Protein AF-A0A969YNX2-F1 (afdb_monomer_lite)

Radius of gyration: 19.62 Å; chains: 1; bounding box: 57×29×58 Å

Secondary structure (DSSP, 8-state):
---SSHHHHHHHHHHHHHHTT-----PPPEEE--S--TT---EEETTTTEEE-S--GGGHHHIIIIIIIS----TTTB---SS----TTEEE-TTT--EEES-TTS-HHHHHHHHHHHHTTT----SHHHHHHHHHHHHHHHHHHTT---HHHHHHHHHHHHHHHHS-SSHHHHHHHHHHHHHHHH-HHHHHIIIII---TTS--HHHHHHHHHHHHHHHT-

Sequence (222 aa):
GCSCGCEEIRGALREEIAEAGLDIKLGGAKVGCGGFCDAGPFIGFPQKGFFYLRARPEHVHDIVHETLIKGRILFELLSVDSERTYRSDVYYDKHSGLIATIHDQICMVEVAKYFLDFEENVSCGKCVPCRLGMKRMHESMQRIVTGKGTEGDLIQIRELCNAMIAIPHCEFAMTSSKPVLSAVTHFEDEFRAHIDQKICPAGVCKDLLEYQKKQATRRKKK

Foldseek 3Di:
DAPQCPVVLVVLLVVVCVVVVHPDDDADKDKLAPRDDPWDDKAADVVVLWMFTPDDSVCSVCCCVVCVPVVHDPPVRTDDPLDDDPRSQWDAHLPRLMIMGNHPLDFLLVVLLVLLVVLQVVDPCPDPLQPVLSVLLNVQSVCLLLLNHAVVSLVSLLVSLCVQCPDPPDCSSVSSSSNNNSSCPRVVVQSCCSHPVLDRPSPPSPNSVVVVVVVVVVVVVD

pLDDT: mean 85.95, std 9.49, range [47.22, 96.94]

Structure (mmCIF, N/CA/C/O backbone):
data_AF-A0A969YNX2-F1
#
_entry.id   AF-A0A969YNX2-F1
#
loop_
_atom_site.group_PDB
_atom_site.id
_atom_site.type_symbol
_atom_site.label_atom_id
_atom_site.label_alt_id
_atom_site.label_comp_id
_atom_site.label_asym_id
_atom_site.label_entity_id
_atom_site.label_seq_id
_atom_site.pdbx_PDB_ins_code
_atom_site.Cartn_x
_atom_site.Cartn_y
_atom_site.Cartn_z
_atom_site.occupancy
_atom_site.B_iso_or_equiv
_atom_site.auth_seq_id
_atom_site.auth_comp_id
_atom_site.auth_asym_id
_atom_site.auth_atom_id
_atom_site.pdbx_PDB_model_num
ATOM 1 N N . GLY A 1 1 ? 1.734 16.480 -9.894 1.00 47.22 1 GLY A N 1
ATOM 2 C CA . GLY A 1 1 ? 2.201 15.664 -11.032 1.00 47.22 1 GLY A CA 1
ATOM 3 C C . GLY A 1 1 ? 3.575 15.121 -10.706 1.00 47.22 1 GLY A C 1
ATOM 4 O O . GLY A 1 1 ? 4.312 15.820 -10.023 1.00 47.22 1 GLY A O 1
ATOM 5 N N . CYS A 1 2 ? 3.894 13.889 -11.116 1.00 61.03 2 CYS A N 1
ATOM 6 C CA . CYS A 1 2 ? 5.236 13.322 -10.932 1.00 61.03 2 CYS A CA 1
ATOM 7 C C . CYS A 1 2 ? 6.189 13.932 -11.959 1.00 61.03 2 CYS A C 1
ATOM 9 O O . CYS A 1 2 ? 5.873 13.930 -13.143 1.00 61.03 2 CYS A O 1
ATOM 11 N N . SER A 1 3 ? 7.353 14.408 -11.528 1.00 64.50 3 SER A N 1
ATOM 12 C CA . SER A 1 3 ? 8.436 14.886 -12.403 1.00 64.50 3 SER A CA 1
ATOM 13 C C . SER A 1 3 ? 9.367 13.762 -12.877 1.00 64.50 3 SER A C 1
ATOM 15 O O . SER A 1 3 ? 10.430 14.022 -13.424 1.00 64.50 3 SER A O 1
ATOM 17 N N . CYS A 1 4 ? 8.994 12.507 -12.631 1.00 70.69 4 CYS A N 1
ATOM 18 C CA . CYS A 1 4 ? 9.874 11.353 -12.751 1.00 70.69 4 CYS A CA 1
ATOM 19 C C . CYS A 1 4 ? 9.951 10.728 -14.158 1.00 70.69 4 CYS A C 1
ATOM 21 O O . CYS A 1 4 ? 10.685 9.765 -14.324 1.00 70.69 4 CYS A O 1
ATOM 23 N N . GLY A 1 5 ? 9.218 11.231 -15.158 1.00 77.69 5 GLY A N 1
ATOM 24 C CA . GLY A 1 5 ? 9.244 10.677 -16.523 1.00 77.69 5 GLY A CA 1
ATOM 25 C C . GLY A 1 5 ? 8.188 9.594 -16.821 1.00 77.69 5 GLY A C 1
ATOM 26 O O . G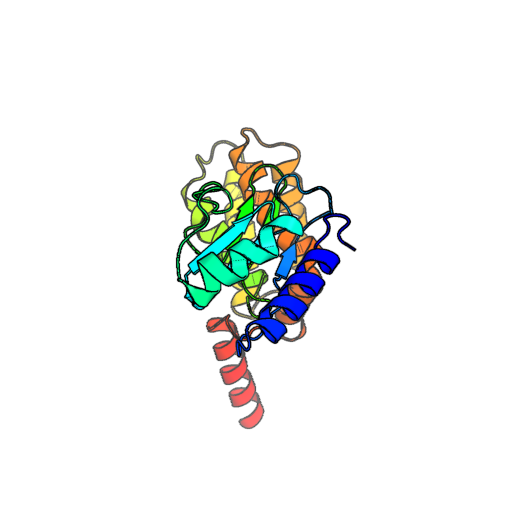LY A 1 5 ? 8.305 8.837 -17.785 1.00 77.69 5 GLY A O 1
ATOM 27 N N . CYS A 1 6 ? 7.176 9.440 -15.955 1.00 81.44 6 CYS A N 1
ATOM 28 C CA . CYS A 1 6 ? 6.164 8.382 -16.094 1.00 81.44 6 CYS A CA 1
ATOM 29 C C . CYS A 1 6 ? 5.291 8.522 -17.349 1.00 81.44 6 CYS A C 1
ATOM 31 O O . CYS A 1 6 ? 4.857 7.507 -17.893 1.00 81.44 6 CYS A O 1
ATOM 33 N N . GLU A 1 7 ? 4.993 9.750 -17.781 1.00 83.62 7 GLU A N 1
ATOM 34 C CA . GLU A 1 7 ? 4.137 9.980 -18.950 1.00 83.62 7 GLU A CA 1
ATOM 35 C C . GLU A 1 7 ? 4.871 9.623 -20.243 1.00 83.62 7 GLU A C 1
ATOM 37 O O . GLU A 1 7 ? 4.293 8.965 -21.108 1.00 83.62 7 GLU A O 1
ATOM 42 N N . GLU A 1 8 ? 6.160 9.956 -20.339 1.00 87.88 8 GLU A N 1
ATOM 43 C CA . GLU A 1 8 ? 7.014 9.585 -21.465 1.00 87.88 8 GLU A CA 1
ATOM 44 C C . GLU A 1 8 ? 7.124 8.061 -21.596 1.00 87.88 8 GLU A C 1
ATOM 46 O O . GLU A 1 8 ? 6.880 7.512 -22.670 1.00 87.88 8 GLU A O 1
ATOM 51 N N . ILE A 1 9 ? 7.395 7.355 -20.491 1.00 89.69 9 ILE A N 1
ATOM 52 C CA . ILE A 1 9 ? 7.468 5.883 -20.479 1.00 89.69 9 ILE A CA 1
ATOM 53 C C . ILE A 1 9 ? 6.131 5.257 -20.869 1.00 89.69 9 ILE A C 1
ATOM 55 O O . ILE A 1 9 ? 6.090 4.286 -21.624 1.00 89.69 9 ILE A O 1
ATOM 59 N N . ARG A 1 10 ? 5.016 5.798 -20.366 1.00 88.81 10 ARG A N 1
ATOM 60 C CA . ARG A 1 10 ? 3.682 5.294 -20.701 1.00 88.81 10 ARG A CA 1
ATOM 61 C C . ARG A 1 10 ? 3.336 5.523 -22.173 1.00 88.81 10 ARG A C 1
ATOM 63 O O . ARG A 1 10 ? 2.658 4.681 -22.762 1.00 88.81 10 ARG A O 1
ATOM 70 N N . GLY A 1 11 ? 3.760 6.652 -22.742 1.00 89.50 11 GLY A N 1
ATOM 71 C CA . GLY A 1 11 ? 3.651 6.952 -24.169 1.00 89.50 11 GLY A CA 1
ATOM 72 C C . GLY A 1 11 ? 4.400 5.921 -25.007 1.00 89.50 11 GLY A C 1
ATOM 73 O O . GLY A 1 11 ? 3.772 5.221 -25.797 1.00 89.50 11 GLY A O 1
ATOM 74 N N . ALA A 1 12 ? 5.692 5.748 -24.725 1.00 91.81 12 ALA A N 1
ATOM 75 C CA . ALA A 1 12 ? 6.553 4.798 -25.423 1.00 91.81 12 ALA A CA 1
ATOM 76 C C . ALA A 1 12 ? 6.039 3.350 -25.319 1.00 91.81 12 ALA A C 1
ATOM 78 O O . ALA A 1 12 ? 5.923 2.663 -26.329 1.00 91.81 12 ALA A O 1
ATOM 79 N N . LEU A 1 13 ? 5.624 2.898 -24.124 1.00 92.31 13 LEU A N 1
ATOM 80 C CA . LEU A 1 13 ? 5.037 1.561 -23.947 1.00 92.31 13 LEU A CA 1
ATOM 81 C C . LEU A 1 13 ? 3.799 1.357 -24.823 1.00 92.31 13 LEU A C 1
ATOM 83 O O . LEU A 1 13 ? 3.582 0.263 -25.332 1.00 92.31 13 LEU A O 1
ATOM 87 N N . ARG A 1 14 ? 2.955 2.384 -24.976 1.00 92.50 14 ARG A N 1
ATOM 88 C CA . ARG A 1 14 ? 1.736 2.283 -25.785 1.00 92.50 14 ARG A CA 1
ATOM 89 C C . ARG A 1 14 ? 2.063 2.146 -27.269 1.00 92.50 14 ARG A C 1
ATOM 91 O O . ARG A 1 14 ? 1.435 1.328 -27.934 1.00 92.50 14 ARG A O 1
ATOM 98 N N . GLU A 1 15 ? 2.988 2.961 -27.763 1.00 92.44 15 GLU A N 1
ATOM 99 C CA . GLU A 1 15 ? 3.417 2.943 -29.164 1.00 92.44 15 GLU A CA 1
ATOM 100 C C . GLU A 1 15 ? 4.034 1.589 -29.513 1.00 92.44 15 GLU A C 1
ATOM 102 O O . GLU A 1 15 ? 3.581 0.917 -30.435 1.00 92.44 15 GLU A O 1
ATOM 107 N N . GLU A 1 16 ? 4.967 1.116 -28.693 1.00 93.12 16 GLU A N 1
ATOM 108 C CA . GLU A 1 16 ? 5.718 -0.097 -28.992 1.00 93.12 16 GLU A CA 1
ATOM 109 C C . GLU A 1 16 ? 4.893 -1.386 -28.844 1.00 93.12 16 GLU A C 1
ATOM 111 O O . GLU A 1 16 ? 5.019 -2.314 -29.642 1.00 93.12 16 GLU A O 1
ATOM 116 N N . ILE A 1 17 ? 3.966 -1.441 -27.879 1.00 92.81 17 ILE A N 1
ATOM 117 C CA . ILE A 1 17 ? 2.991 -2.543 -27.773 1.00 92.81 17 ILE A CA 1
ATOM 118 C C . ILE A 1 17 ? 2.089 -2.596 -29.014 1.00 92.81 17 ILE A C 1
ATOM 120 O O . ILE A 1 17 ? 1.771 -3.691 -29.489 1.00 92.81 17 ILE A O 1
ATOM 124 N N . ALA A 1 18 ? 1.684 -1.435 -29.542 1.00 91.94 18 ALA A N 1
ATOM 125 C CA . ALA A 1 18 ? 0.855 -1.355 -30.741 1.00 91.94 18 ALA A CA 1
ATOM 126 C C . ALA A 1 18 ? 1.627 -1.795 -31.995 1.00 91.94 18 ALA A C 1
ATOM 128 O O . ALA A 1 18 ? 1.090 -2.562 -32.793 1.00 91.94 18 ALA A O 1
ATOM 129 N N . GLU A 1 19 ? 2.887 -1.376 -32.142 1.00 92.31 19 GLU A N 1
ATOM 130 C CA . GLU A 1 19 ? 3.771 -1.813 -33.232 1.00 92.31 19 GLU A CA 1
ATOM 131 C C . GLU A 1 19 ? 4.053 -3.320 -33.188 1.00 92.31 19 GLU A C 1
ATOM 133 O O . GLU A 1 19 ? 4.030 -3.990 -34.222 1.00 92.31 19 GLU A O 1
ATOM 138 N N . ALA A 1 20 ? 4.243 -3.879 -31.991 1.00 90.69 20 ALA A N 1
ATOM 139 C CA . ALA A 1 20 ? 4.425 -5.313 -31.786 1.00 90.69 20 ALA A CA 1
ATOM 140 C C . ALA A 1 20 ? 3.132 -6.138 -31.968 1.00 90.69 20 ALA A C 1
ATOM 142 O O . ALA A 1 20 ? 3.183 -7.370 -31.926 1.00 90.69 20 ALA A O 1
ATOM 143 N N . GLY A 1 21 ? 1.973 -5.492 -32.156 1.00 91.12 21 GLY A N 1
ATOM 144 C CA . GLY A 1 21 ? 0.681 -6.160 -32.343 1.00 91.12 21 GLY A CA 1
ATOM 145 C C . GLY A 1 21 ? 0.186 -6.918 -31.105 1.00 91.12 21 GLY A C 1
ATOM 146 O O . GLY A 1 21 ? -0.523 -7.917 -31.238 1.00 91.12 21 GLY A O 1
ATOM 147 N N . LEU A 1 22 ? 0.578 -6.485 -29.904 1.00 89.88 22 LEU A N 1
ATOM 148 C CA . LEU A 1 22 ? 0.232 -7.146 -28.646 1.00 89.88 22 LEU A CA 1
ATOM 149 C C . LEU A 1 22 ? -1.097 -6.612 -28.086 1.00 89.88 22 LEU A C 1
ATOM 151 O O . LEU A 1 22 ? -1.251 -5.413 -27.861 1.00 89.88 22 LEU A O 1
ATOM 155 N N . ASP A 1 23 ? -2.039 -7.505 -27.768 1.00 88.25 23 ASP A N 1
ATOM 156 C CA . ASP A 1 23 ? -3.291 -7.150 -27.078 1.00 88.25 23 ASP A CA 1
ATOM 157 C C . ASP A 1 23 ? -3.077 -7.083 -25.555 1.00 88.25 23 ASP A C 1
ATOM 159 O O . ASP A 1 23 ? -3.473 -7.966 -24.791 1.00 88.25 23 ASP A O 1
ATOM 163 N N . ILE A 1 24 ? -2.349 -6.055 -25.106 1.00 85.50 24 ILE A N 1
ATOM 164 C CA . ILE A 1 24 ? -2.035 -5.830 -23.690 1.00 85.50 24 ILE A CA 1
ATOM 165 C C . ILE A 1 24 ? -2.678 -4.530 -23.219 1.00 85.50 24 ILE A C 1
ATOM 167 O O . ILE A 1 24 ? -2.388 -3.437 -23.707 1.00 85.50 24 ILE A O 1
ATOM 171 N N . LYS A 1 25 ? -3.518 -4.630 -22.186 1.00 85.06 25 LYS A N 1
ATOM 172 C CA . LYS A 1 25 ? -4.132 -3.463 -21.554 1.00 85.06 25 LYS A CA 1
ATOM 173 C C . LYS A 1 25 ? -3.158 -2.791 -20.585 1.00 85.06 25 LYS A C 1
ATOM 175 O O . LYS A 1 25 ? -2.857 -3.331 -19.522 1.00 85.06 25 LYS A O 1
ATOM 180 N N . LEU A 1 26 ? -2.747 -1.566 -20.906 1.00 85.62 26 LEU A N 1
ATOM 181 C CA . LEU A 1 26 ? -1.967 -0.721 -20.001 1.00 85.62 26 LEU A CA 1
ATOM 182 C C . LEU A 1 26 ? -2.858 -0.104 -18.911 1.00 85.62 26 LEU A C 1
ATOM 184 O O . LEU A 1 26 ? -3.597 0.857 -19.149 1.00 85.62 26 LEU A O 1
ATOM 188 N N . GLY A 1 27 ? -2.781 -0.676 -17.709 1.00 83.12 27 GLY A N 1
ATOM 189 C CA . GLY A 1 27 ? -3.442 -0.177 -16.504 1.00 83.12 27 GLY A CA 1
ATOM 190 C C . GLY A 1 27 ? -2.721 1.005 -15.852 1.00 83.12 27 GLY A C 1
ATOM 191 O O . GLY A 1 27 ? -1.608 1.373 -16.227 1.00 83.12 27 GLY A O 1
ATOM 192 N N . GLY A 1 28 ? -3.385 1.622 -14.875 1.00 81.25 28 GLY A N 1
ATOM 193 C CA . GLY A 1 28 ? -2.754 2.559 -13.953 1.00 81.25 28 GLY A CA 1
ATOM 194 C C . GLY A 1 28 ? -2.185 1.825 -12.742 1.00 81.25 28 GLY A C 1
ATOM 195 O O . GLY A 1 28 ? -2.758 0.841 -12.272 1.00 81.25 28 GLY A O 1
ATOM 196 N N . ALA A 1 29 ? -1.080 2.339 -12.219 1.00 80.75 29 ALA A N 1
ATOM 197 C CA . ALA A 1 29 ? -0.588 1.965 -10.907 1.00 80.75 29 ALA A CA 1
ATOM 198 C C . ALA A 1 29 ? -1.005 3.029 -9.893 1.00 80.75 29 ALA A C 1
ATOM 200 O O . ALA A 1 29 ? -1.105 4.215 -10.221 1.00 80.75 29 ALA A O 1
ATOM 201 N N . LYS A 1 30 ? -1.250 2.613 -8.655 1.00 83.38 30 LYS A N 1
ATOM 202 C CA . LYS A 1 30 ? -1.710 3.517 -7.603 1.00 83.38 30 LYS A CA 1
ATOM 203 C C . LYS A 1 30 ? -0.601 3.772 -6.604 1.00 83.38 30 LYS A C 1
ATOM 205 O O . LYS A 1 30 ? -0.021 2.829 -6.066 1.00 83.38 30 LYS A O 1
ATOM 210 N N . VAL A 1 31 ? -0.298 5.056 -6.410 1.00 81.06 31 VAL A N 1
ATOM 211 C CA . VAL A 1 31 ? 0.918 5.532 -5.743 1.00 81.06 31 VAL A CA 1
ATOM 212 C C . VAL A 1 31 ? 0.629 6.588 -4.689 1.00 81.06 31 VAL A C 1
ATOM 214 O O . VAL A 1 31 ? -0.122 7.528 -4.934 1.00 81.06 31 VAL A O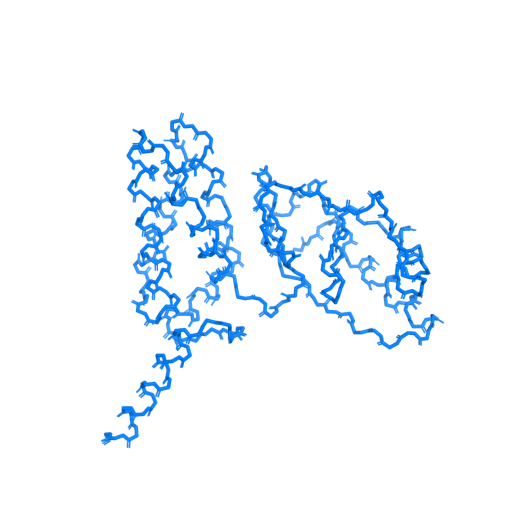 1
ATOM 217 N N . GLY A 1 32 ? 1.233 6.427 -3.515 1.00 76.69 32 GLY A N 1
ATOM 218 C CA . GLY A 1 32 ? 1.316 7.450 -2.478 1.00 76.69 32 GLY A CA 1
ATOM 219 C C . GLY A 1 32 ? 2.745 7.970 -2.439 1.00 76.69 32 GLY A C 1
ATOM 220 O O . GLY A 1 32 ? 3.614 7.348 -1.828 1.00 76.69 32 GLY A O 1
ATOM 221 N N . CYS A 1 33 ? 3.011 9.065 -3.152 1.00 70.81 33 CYS A N 1
ATOM 222 C CA . CYS A 1 33 ? 4.340 9.660 -3.256 1.00 70.81 33 CYS A CA 1
ATOM 223 C C . CYS A 1 33 ? 4.262 11.185 -3.153 1.00 70.81 33 CYS A C 1
ATOM 225 O O . CYS A 1 33 ? 3.447 11.815 -3.826 1.00 70.81 33 CYS A O 1
ATOM 227 N N . GLY A 1 34 ? 5.172 11.780 -2.378 1.00 66.25 34 GLY A N 1
ATOM 228 C CA . GLY A 1 34 ? 5.353 13.232 -2.287 1.00 66.25 34 GLY A CA 1
ATOM 229 C C . GLY A 1 34 ? 6.116 13.865 -3.461 1.00 66.25 34 GLY A C 1
ATOM 230 O O . GLY A 1 34 ? 6.314 15.074 -3.456 1.00 66.25 34 GLY A O 1
ATOM 231 N N . GLY A 1 35 ? 6.552 13.077 -4.454 1.00 62.94 35 GLY A N 1
ATOM 232 C CA . GLY A 1 35 ? 7.216 13.569 -5.671 1.00 62.94 35 GLY A CA 1
ATOM 233 C C . GLY A 1 35 ? 8.752 13.546 -5.673 1.00 62.94 35 GLY A C 1
ATOM 234 O O . GLY A 1 35 ? 9.341 13.974 -6.657 1.00 62.94 35 GLY A O 1
ATOM 235 N N . PHE A 1 36 ? 9.405 13.019 -4.631 1.00 58.06 36 PHE A N 1
ATOM 236 C CA . PHE A 1 36 ? 10.873 12.975 -4.495 1.00 58.06 36 PHE A CA 1
ATOM 237 C C . PHE A 1 36 ? 11.386 11.535 -4.341 1.00 58.06 36 PHE A C 1
ATOM 239 O O . PHE A 1 36 ? 11.925 11.162 -3.305 1.00 58.06 36 PHE A O 1
ATOM 246 N N . CYS A 1 37 ? 11.127 10.688 -5.337 1.00 64.75 37 CYS A N 1
ATOM 247 C CA . CYS A 1 37 ? 11.473 9.269 -5.278 1.00 64.75 37 CYS A CA 1
ATOM 248 C C . CYS A 1 37 ? 12.783 8.970 -6.026 1.00 64.75 37 CYS A C 1
ATOM 250 O O . CYS A 1 37 ? 12.820 9.097 -7.247 1.00 64.75 37 CYS A O 1
ATOM 252 N N . ASP A 1 38 ? 13.795 8.460 -5.318 1.00 64.81 38 ASP A N 1
ATOM 253 C CA . ASP A 1 38 ? 15.061 7.969 -5.901 1.00 64.81 38 ASP A CA 1
ATOM 254 C C . ASP A 1 38 ? 14.913 6.621 -6.651 1.00 64.81 38 ASP A C 1
ATOM 256 O O . ASP A 1 38 ? 15.846 6.128 -7.288 1.00 64.81 38 ASP A O 1
ATOM 260 N N . ALA A 1 39 ? 13.742 5.983 -6.560 1.00 70.00 39 ALA A N 1
ATOM 261 C CA . ALA A 1 39 ? 13.448 4.663 -7.126 1.00 70.00 39 ALA A CA 1
ATOM 262 C C . ALA A 1 39 ? 12.487 4.679 -8.335 1.00 70.00 39 ALA A C 1
ATOM 264 O O . ALA A 1 39 ? 12.245 3.629 -8.933 1.00 70.00 39 ALA A O 1
ATOM 265 N N . GLY A 1 40 ? 11.914 5.833 -8.696 1.00 71.88 40 GLY A N 1
ATOM 266 C CA . GLY A 1 40 ? 10.955 5.931 -9.804 1.00 71.88 40 GLY A CA 1
ATOM 267 C C . GLY A 1 40 ? 11.640 5.960 -11.174 1.00 71.88 40 GLY A C 1
ATOM 268 O O . GLY A 1 40 ? 12.860 6.116 -11.229 1.00 71.88 40 GLY A O 1
ATOM 269 N N . PRO A 1 41 ? 10.886 5.918 -12.289 1.00 81.56 41 PRO A N 1
ATOM 270 C CA . PRO A 1 41 ? 9.569 5.305 -12.547 1.00 81.56 41 PRO A CA 1
ATOM 271 C C . PRO A 1 41 ? 9.521 3.784 -12.362 1.00 81.56 41 PRO A C 1
ATOM 273 O O . PRO A 1 41 ? 10.548 3.114 -12.425 1.00 81.56 41 PRO A O 1
ATOM 276 N N . PHE A 1 42 ? 8.321 3.223 -12.184 1.00 83.31 42 PHE A N 1
ATOM 277 C CA . PHE A 1 42 ? 8.126 1.778 -12.040 1.00 83.31 42 PHE A CA 1
ATOM 278 C C . PHE A 1 42 ? 7.085 1.229 -13.016 1.00 83.31 42 PHE A C 1
ATOM 280 O O . PHE A 1 42 ? 6.165 1.935 -13.429 1.00 83.31 42 PHE A O 1
ATOM 287 N N . ILE A 1 43 ? 7.226 -0.049 -13.364 1.00 87.88 43 ILE A N 1
ATOM 288 C CA . ILE A 1 43 ? 6.333 -0.773 -14.274 1.00 87.88 43 ILE A CA 1
ATOM 289 C C . ILE A 1 43 ? 5.952 -2.092 -13.611 1.00 87.88 43 ILE A C 1
ATOM 291 O O . ILE A 1 43 ? 6.814 -2.920 -13.335 1.00 87.88 43 ILE A O 1
ATOM 295 N N . GLY A 1 44 ? 4.664 -2.291 -13.336 1.00 87.00 44 GLY A N 1
ATOM 296 C CA . GLY A 1 44 ? 4.155 -3.512 -12.714 1.00 87.00 44 GLY A CA 1
ATOM 297 C C . GLY A 1 44 ? 3.658 -4.537 -13.733 1.00 87.00 44 GLY A C 1
ATOM 298 O O . GLY A 1 44 ? 2.970 -4.185 -14.687 1.00 87.00 44 GLY A O 1
ATOM 299 N N . PHE A 1 45 ? 3.943 -5.817 -13.488 1.00 86.19 45 PHE A N 1
ATOM 300 C CA . PHE A 1 45 ? 3.466 -6.950 -14.283 1.00 86.19 45 PHE A CA 1
ATOM 301 C C . PHE A 1 45 ? 2.557 -7.837 -13.420 1.00 86.19 45 PHE A C 1
ATOM 303 O O . PHE A 1 45 ? 3.015 -8.854 -12.891 1.00 86.19 45 PHE A O 1
ATOM 310 N N . PRO A 1 46 ? 1.261 -7.500 -13.265 1.00 79.62 46 PRO A N 1
ATOM 311 C CA . PRO A 1 46 ? 0.388 -8.178 -12.303 1.00 79.62 46 PRO A CA 1
ATOM 312 C C . PRO A 1 46 ? 0.268 -9.685 -12.537 1.00 79.62 46 PRO A C 1
ATOM 314 O O . PRO A 1 46 ? 0.292 -10.454 -11.584 1.00 79.62 46 PRO A O 1
ATOM 317 N N . GLN A 1 47 ? 0.219 -10.125 -13.798 1.00 79.81 47 GLN A N 1
ATOM 318 C CA . GLN A 1 47 ? 0.133 -11.553 -14.129 1.00 79.81 47 GLN A CA 1
ATOM 319 C C . GLN A 1 47 ? 1.420 -12.330 -13.828 1.00 79.81 47 GLN A C 1
ATOM 321 O O . GLN A 1 47 ? 1.380 -13.549 -13.688 1.00 79.81 47 GLN A O 1
ATOM 326 N N . LYS A 1 48 ? 2.562 -11.639 -13.752 1.00 79.38 48 LYS A N 1
ATOM 327 C CA . LYS A 1 48 ? 3.870 -12.249 -13.493 1.00 79.38 48 LYS A CA 1
ATOM 328 C C . LYS A 1 48 ? 4.359 -12.014 -12.059 1.00 79.38 48 LYS A C 1
ATOM 330 O O . LYS A 1 48 ? 5.364 -12.596 -11.670 1.00 79.38 48 LYS A O 1
ATOM 335 N N . GLY A 1 49 ? 3.650 -11.199 -11.273 1.00 78.69 49 GLY A N 1
ATOM 336 C CA . GLY A 1 49 ? 3.914 -10.991 -9.848 1.00 78.69 49 GLY A CA 1
ATOM 337 C C . GLY A 1 49 ? 5.206 -10.233 -9.538 1.00 78.69 49 GLY A C 1
ATOM 338 O O . GLY A 1 49 ? 5.791 -10.464 -8.486 1.00 78.69 49 GLY A O 1
ATOM 339 N N . PHE A 1 50 ? 5.668 -9.360 -10.437 1.00 82.56 50 PHE A N 1
ATOM 340 C CA . PHE A 1 50 ? 6.849 -8.525 -10.206 1.00 82.56 50 PHE A CA 1
ATOM 341 C C . PHE A 1 50 ? 6.674 -7.124 -10.795 1.00 82.56 50 PHE A C 1
ATOM 343 O O . PHE A 1 50 ? 5.756 -6.865 -11.577 1.00 82.56 50 PHE A O 1
ATOM 350 N N . PHE A 1 51 ? 7.581 -6.221 -10.438 1.00 87.00 51 PHE A N 1
ATOM 351 C CA . PHE A 1 51 ? 7.669 -4.879 -10.999 1.00 87.00 51 PHE A CA 1
ATOM 352 C C . PHE A 1 51 ? 9.126 -4.517 -11.303 1.00 87.00 51 PHE A C 1
ATOM 354 O O . PHE A 1 51 ? 10.063 -5.028 -10.687 1.00 87.00 51 PHE A O 1
ATOM 361 N N . TYR A 1 52 ? 9.295 -3.628 -12.275 1.00 89.12 52 TYR A N 1
ATOM 362 C CA . TYR A 1 52 ? 10.551 -2.965 -12.587 1.00 89.12 52 TYR A CA 1
ATOM 363 C C . TYR A 1 52 ? 10.606 -1.601 -11.921 1.00 89.12 52 TYR A C 1
ATOM 365 O O . TYR A 1 52 ? 9.596 -0.903 -11.892 1.00 89.12 52 TYR A O 1
ATOM 373 N N . LEU A 1 53 ? 11.772 -1.231 -11.397 1.00 86.50 53 LEU A N 1
ATOM 374 C CA . LEU A 1 53 ? 12.054 0.087 -10.827 1.00 86.50 53 LEU A CA 1
ATOM 375 C C . LEU A 1 53 ? 13.055 0.837 -11.701 1.00 86.50 53 LEU A C 1
ATOM 377 O O . LEU A 1 53 ? 13.789 0.225 -12.476 1.00 86.50 53 LEU A O 1
ATOM 381 N N . ARG A 1 54 ? 13.103 2.164 -11.543 1.00 86.44 54 ARG A N 1
ATOM 382 C CA . ARG A 1 54 ? 14.009 3.055 -12.285 1.00 86.44 54 ARG A CA 1
ATOM 383 C C . ARG A 1 54 ? 13.956 2.822 -13.798 1.00 86.44 54 ARG A C 1
ATOM 385 O O . ARG A 1 54 ? 14.968 2.904 -14.496 1.00 86.44 54 ARG A O 1
ATOM 392 N N . ALA A 1 55 ? 12.767 2.497 -14.303 1.00 88.12 55 ALA A N 1
ATOM 393 C CA . ALA A 1 55 ? 12.547 2.359 -15.730 1.00 88.12 55 ALA A CA 1
ATOM 394 C C . ALA A 1 55 ? 12.769 3.722 -16.391 1.00 88.12 55 ALA A C 1
ATOM 396 O O . ALA A 1 55 ? 12.357 4.747 -15.856 1.00 88.12 55 ALA A O 1
ATOM 397 N N . ARG A 1 56 ? 13.417 3.732 -17.551 1.00 89.56 56 ARG A N 1
ATOM 398 C CA . ARG A 1 56 ? 13.631 4.931 -18.357 1.00 89.56 56 ARG A CA 1
ATOM 399 C C . ARG A 1 56 ? 13.059 4.696 -19.754 1.00 89.56 56 ARG A C 1
ATOM 401 O O . ARG A 1 56 ? 12.887 3.527 -20.117 1.00 89.56 56 ARG A O 1
ATOM 408 N N . PRO A 1 57 ? 12.768 5.750 -20.536 1.00 90.38 57 PRO A N 1
ATOM 409 C CA . PRO A 1 57 ? 12.252 5.593 -21.894 1.00 90.38 57 PRO A CA 1
ATOM 410 C C . PRO A 1 57 ? 13.105 4.661 -22.765 1.00 90.38 57 PRO A C 1
ATOM 412 O O . PRO A 1 57 ? 12.563 3.908 -23.564 1.00 90.38 57 PRO A O 1
ATOM 415 N N . GLU A 1 58 ? 14.424 4.628 -22.556 1.00 91.44 58 GLU A N 1
ATOM 416 C CA . GLU A 1 58 ? 15.334 3.780 -23.334 1.00 91.44 58 GLU A CA 1
ATOM 417 C C . GLU A 1 58 ? 15.157 2.282 -23.044 1.00 91.44 58 GLU A C 1
ATOM 419 O O . GLU A 1 58 ? 15.497 1.454 -23.881 1.00 91.44 58 GLU A O 1
ATOM 424 N N . HIS A 1 59 ? 14.612 1.915 -21.880 1.00 94.06 59 HIS A N 1
ATOM 425 C CA . HIS A 1 59 ? 14.383 0.513 -21.519 1.00 94.06 59 HIS A CA 1
ATOM 426 C C . HIS A 1 59 ? 13.096 -0.056 -22.129 1.00 94.06 59 HIS A C 1
ATOM 428 O O . HIS A 1 59 ? 12.862 -1.258 -22.031 1.00 94.06 59 HIS A O 1
ATOM 434 N N . VAL A 1 60 ? 12.221 0.781 -22.698 1.00 94.19 60 VAL A N 1
ATOM 435 C CA . VAL A 1 60 ? 10.888 0.353 -23.153 1.00 94.19 60 VAL A CA 1
ATOM 436 C C . VAL A 1 60 ? 10.993 -0.728 -24.228 1.00 94.19 60 VAL A C 1
ATOM 438 O O . VAL A 1 60 ? 10.302 -1.744 -24.113 1.00 94.19 60 VAL A O 1
ATOM 441 N N . HIS A 1 61 ? 11.948 -0.580 -25.149 1.00 94.81 61 HIS A N 1
ATOM 442 C CA . HIS A 1 61 ? 12.199 -1.563 -26.198 1.00 94.81 61 HIS A CA 1
ATOM 443 C C . HIS A 1 61 ? 12.493 -2.950 -25.649 1.00 94.81 61 HIS A C 1
ATOM 445 O O . HIS A 1 61 ? 11.811 -3.930 -25.968 1.00 94.81 61 HIS A O 1
ATOM 451 N N . ASP A 1 62 ? 13.459 -3.026 -24.740 1.00 95.56 62 ASP A N 1
ATOM 452 C CA . ASP A 1 62 ? 13.827 -4.285 -24.113 1.00 95.56 62 ASP A CA 1
ATOM 453 C C . ASP A 1 62 ? 12.679 -4.824 -23.252 1.00 95.56 62 ASP A C 1
ATOM 455 O O . ASP A 1 62 ? 12.409 -6.021 -23.263 1.00 95.56 62 ASP A O 1
ATOM 459 N N . ILE A 1 63 ? 11.925 -3.971 -22.556 1.00 94.88 63 ILE A N 1
ATOM 460 C CA . ILE A 1 63 ? 10.765 -4.410 -21.769 1.00 94.88 63 ILE A CA 1
ATOM 461 C C . ILE A 1 63 ? 9.711 -5.079 -22.663 1.00 94.88 63 ILE A C 1
ATOM 463 O O . ILE A 1 63 ? 9.175 -6.133 -22.306 1.00 94.88 63 ILE A O 1
ATOM 467 N N . VAL A 1 64 ? 9.406 -4.515 -23.831 1.00 94.06 64 VAL A N 1
ATOM 468 C CA . VAL A 1 64 ? 8.431 -5.116 -24.747 1.00 94.06 64 VAL A CA 1
ATOM 469 C C . VAL A 1 64 ? 8.996 -6.401 -25.354 1.00 94.06 64 VAL A C 1
ATOM 471 O O . VAL A 1 64 ? 8.392 -7.472 -25.229 1.00 94.06 64 VAL A O 1
ATOM 474 N N . HIS A 1 65 ? 10.176 -6.339 -25.961 1.00 94.62 65 HIS A N 1
ATOM 475 C CA . HIS A 1 65 ? 10.711 -7.460 -26.727 1.00 94.62 65 HIS A CA 1
ATOM 476 C C . HIS A 1 65 ? 11.253 -8.603 -25.862 1.00 94.62 65 HIS A C 1
ATOM 478 O O . HIS A 1 65 ? 11.087 -9.775 -26.213 1.00 94.62 65 HIS A O 1
ATOM 484 N N . GLU A 1 66 ? 11.878 -8.305 -24.727 1.00 94.62 66 GLU A N 1
ATOM 485 C CA . GLU A 1 66 ? 12.422 -9.311 -23.816 1.00 94.62 66 GLU A CA 1
ATOM 486 C C . GLU A 1 66 ? 11.363 -9.794 -22.826 1.00 94.62 66 GLU A C 1
ATOM 488 O O . GLU A 1 66 ? 11.128 -11.002 -22.729 1.00 94.62 66 GLU A O 1
ATOM 493 N N . THR A 1 67 ? 10.662 -8.884 -22.144 1.00 93.62 67 THR A N 1
ATOM 494 C CA . THR A 1 67 ? 9.743 -9.261 -21.060 1.00 93.62 67 THR A CA 1
ATOM 495 C C . THR A 1 67 ? 8.356 -9.663 -21.550 1.00 93.62 67 THR A C 1
ATOM 497 O O . THR A 1 67 ? 7.835 -10.699 -21.110 1.00 93.62 67 THR A O 1
ATOM 500 N N . LEU A 1 68 ? 7.736 -8.873 -22.435 1.00 91.31 68 LEU A N 1
ATOM 501 C CA . LEU A 1 68 ? 6.364 -9.133 -22.894 1.00 91.31 68 LEU A CA 1
ATOM 502 C C . LEU A 1 68 ? 6.312 -10.226 -23.966 1.00 91.31 68 LEU A C 1
ATOM 504 O O . LEU A 1 68 ? 5.496 -11.137 -23.841 1.00 91.31 68 LEU A O 1
ATOM 508 N N . ILE A 1 69 ? 7.201 -10.182 -24.964 1.00 91.44 69 ILE A N 1
ATOM 509 C CA . ILE A 1 69 ? 7.210 -11.149 -26.077 1.00 91.44 69 ILE A CA 1
ATOM 510 C C . ILE A 1 69 ? 7.942 -12.443 -25.699 1.00 91.44 69 ILE A C 1
ATOM 512 O O . ILE A 1 69 ? 7.377 -13.530 -25.810 1.00 91.44 69 ILE A O 1
ATOM 516 N N . LYS A 1 70 ? 9.206 -12.354 -25.259 1.00 93.06 70 LYS A N 1
ATOM 517 C CA . LYS A 1 70 ? 10.053 -13.540 -25.005 1.00 93.06 70 LYS A CA 1
ATOM 518 C C . LYS A 1 70 ? 9.911 -14.111 -23.592 1.00 93.06 70 LYS A C 1
ATOM 520 O O . LYS A 1 70 ? 10.366 -15.224 -23.338 1.00 93.06 70 LYS A O 1
ATOM 525 N N . GLY A 1 71 ? 9.313 -13.364 -22.663 1.00 89.62 71 GLY A N 1
ATOM 526 C CA . GLY A 1 71 ? 9.156 -13.777 -21.268 1.00 89.62 71 GLY A CA 1
ATOM 527 C C . GLY A 1 71 ? 10.444 -13.763 -20.436 1.00 89.62 71 GLY A C 1
ATOM 528 O O . GLY A 1 71 ? 10.443 -14.323 -19.341 1.00 89.62 71 GLY A O 1
ATOM 529 N N . ARG A 1 72 ? 11.524 -13.140 -20.922 1.00 92.62 72 ARG A N 1
ATOM 530 C CA . ARG A 1 72 ? 12.804 -13.006 -20.210 1.00 92.62 72 ARG A CA 1
ATOM 531 C C . ARG A 1 72 ? 12.765 -11.813 -19.256 1.00 92.62 72 ARG A C 1
ATOM 533 O O . ARG A 1 72 ? 12.138 -10.802 -19.540 1.00 92.62 72 ARG A O 1
ATOM 540 N N . ILE A 1 73 ? 13.414 -11.938 -18.102 1.00 92.00 73 ILE A N 1
ATOM 541 C CA . ILE A 1 73 ? 13.425 -10.882 -17.085 1.00 92.00 73 ILE A CA 1
ATOM 542 C C . ILE A 1 73 ? 14.684 -10.030 -17.244 1.00 92.00 73 ILE A C 1
ATOM 544 O O . ILE A 1 73 ? 15.796 -10.556 -17.247 1.00 92.00 73 ILE A O 1
ATOM 548 N N . LEU A 1 74 ? 14.501 -8.712 -17.301 1.00 92.06 74 LEU A N 1
ATOM 549 C CA . LEU A 1 74 ? 15.578 -7.733 -17.198 1.00 92.06 74 LEU A CA 1
ATOM 550 C C . LEU A 1 74 ? 15.987 -7.584 -15.726 1.00 92.06 74 LEU A C 1
ATOM 552 O O . LEU A 1 74 ? 15.391 -6.814 -14.974 1.00 92.06 74 LEU A O 1
ATOM 556 N N . PHE A 1 75 ? 16.973 -8.374 -15.293 1.00 87.25 75 PHE A N 1
ATOM 557 C CA . PHE A 1 75 ? 17.399 -8.431 -13.887 1.00 87.25 75 PHE A CA 1
ATOM 558 C C . PHE A 1 75 ? 17.899 -7.092 -13.333 1.00 87.25 75 PHE A C 1
ATOM 560 O O . PHE A 1 75 ? 17.777 -6.861 -12.138 1.00 87.25 75 PHE A O 1
ATOM 567 N N . GLU A 1 76 ? 18.418 -6.203 -14.179 1.00 87.62 76 GLU A N 1
ATOM 568 C CA . GLU A 1 76 ? 18.872 -4.871 -13.759 1.00 87.62 76 GLU A CA 1
ATOM 569 C C . GLU A 1 76 ? 17.725 -3.946 -13.320 1.00 87.62 76 GLU A C 1
ATOM 571 O O . GLU A 1 76 ? 17.928 -3.061 -12.492 1.00 87.62 76 GLU A O 1
ATOM 576 N N . LEU A 1 77 ? 16.521 -4.161 -13.865 1.00 87.12 77 LEU A N 1
ATOM 577 C CA . LEU A 1 77 ? 15.320 -3.394 -13.533 1.00 87.12 77 LEU A CA 1
ATOM 578 C C . LEU A 1 77 ? 14.479 -4.093 -12.467 1.00 87.12 77 LEU A C 1
ATOM 580 O O . LEU A 1 77 ? 13.646 -3.457 -11.818 1.00 87.12 77 LEU A O 1
ATOM 584 N N . LEU A 1 78 ? 14.663 -5.406 -12.309 1.00 85.25 78 LEU A N 1
ATOM 585 C CA . LEU A 1 78 ? 13.939 -6.207 -11.336 1.00 85.25 78 LEU A CA 1
ATOM 586 C C . LEU A 1 78 ? 14.304 -5.766 -9.920 1.00 85.25 78 LEU A C 1
ATOM 588 O O . LEU A 1 78 ? 15.443 -5.894 -9.479 1.00 85.25 78 LEU A O 1
ATOM 592 N N . SER A 1 79 ? 13.302 -5.314 -9.175 1.00 75.44 79 SER A N 1
ATOM 593 C CA . SER A 1 79 ? 13.459 -5.126 -7.740 1.00 75.44 79 SER A CA 1
ATOM 594 C C . SER A 1 79 ? 13.225 -6.445 -7.022 1.00 75.44 79 SER A C 1
ATOM 596 O O . SER A 1 79 ? 12.149 -7.035 -7.120 1.00 75.44 79 SER A O 1
ATOM 598 N N . VAL A 1 80 ? 14.242 -6.899 -6.292 1.00 63.38 80 VAL A N 1
ATOM 599 C CA . VAL A 1 80 ? 14.146 -8.037 -5.380 1.00 63.38 80 VAL A CA 1
ATOM 600 C C . VAL A 1 80 ? 14.467 -7.525 -3.975 1.00 63.38 80 VAL A C 1
ATOM 602 O O . VAL A 1 80 ? 15.609 -7.171 -3.707 1.00 63.38 80 VAL A O 1
ATOM 605 N N . ASP A 1 81 ? 13.424 -7.485 -3.136 1.00 63.09 81 ASP A N 1
ATOM 606 C CA . ASP A 1 81 ? 13.353 -7.005 -1.739 1.00 63.09 81 ASP A CA 1
ATOM 607 C C . ASP A 1 81 ? 13.592 -5.494 -1.503 1.00 63.09 81 ASP A C 1
ATOM 609 O O . ASP A 1 81 ? 14.529 -4.904 -2.033 1.00 63.09 81 ASP A O 1
ATOM 613 N N . SER A 1 82 ? 12.728 -4.837 -0.711 1.00 59.16 82 SER A N 1
ATOM 614 C CA . SER A 1 82 ? 12.805 -3.377 -0.496 1.00 59.16 82 SER A CA 1
ATOM 615 C C . SER A 1 82 ? 12.412 -2.769 0.874 1.00 59.16 82 SER A C 1
ATOM 617 O O . SER A 1 82 ? 12.137 -1.576 0.931 1.00 59.16 82 SER A O 1
ATOM 619 N N . GLU A 1 83 ? 12.329 -3.392 2.051 1.00 57.75 83 GLU A N 1
ATOM 620 C CA . GLU A 1 83 ? 12.642 -4.730 2.543 1.00 57.75 83 GLU A CA 1
ATOM 621 C C . GLU A 1 83 ? 11.463 -5.215 3.415 1.00 57.75 83 GLU A C 1
ATOM 623 O O . GLU A 1 83 ? 11.199 -4.595 4.449 1.00 57.75 83 GLU A O 1
ATOM 628 N N . ARG A 1 84 ? 10.814 -6.342 3.054 1.00 55.91 84 ARG A N 1
ATOM 629 C CA . ARG A 1 84 ? 9.726 -7.077 3.782 1.00 55.91 84 ARG A CA 1
ATOM 630 C C . ARG A 1 84 ? 8.255 -6.964 3.336 1.00 55.91 84 ARG A C 1
ATOM 632 O O . ARG A 1 84 ? 7.381 -7.453 4.059 1.00 55.91 84 ARG A O 1
ATOM 639 N N . THR A 1 85 ? 7.908 -6.443 2.161 1.00 63.75 85 THR A N 1
ATOM 640 C CA . THR A 1 85 ? 6.517 -6.626 1.693 1.00 63.75 85 THR A CA 1
ATOM 641 C C . THR A 1 85 ? 6.309 -8.057 1.175 1.00 63.75 85 THR A C 1
ATOM 643 O O . THR A 1 85 ? 6.804 -8.409 0.113 1.00 63.75 85 THR A O 1
ATOM 646 N N . TYR A 1 86 ? 5.555 -8.895 1.901 1.00 65.94 86 TYR A N 1
ATOM 647 C CA . TYR A 1 86 ? 5.209 -10.263 1.447 1.00 65.94 86 TYR A CA 1
ATOM 648 C C . TYR A 1 86 ? 4.193 -10.302 0.297 1.00 65.94 86 TYR A C 1
ATOM 650 O O . TYR A 1 86 ? 3.975 -11.342 -0.324 1.00 65.94 86 TYR A O 1
ATOM 658 N N . ARG A 1 87 ? 3.544 -9.171 0.034 1.00 77.75 87 ARG A N 1
ATOM 659 C CA . ARG A 1 87 ? 2.594 -8.988 -1.054 1.00 77.75 87 ARG A CA 1
ATOM 660 C C . ARG A 1 87 ? 3.329 -8.505 -2.296 1.00 77.75 87 ARG A C 1
ATOM 662 O O . ARG A 1 87 ? 3.757 -7.361 -2.356 1.00 77.75 87 ARG A O 1
ATOM 669 N N . SER A 1 88 ? 3.444 -9.372 -3.297 1.00 74.06 88 SER A N 1
ATOM 670 C CA . SER A 1 88 ? 4.107 -9.056 -4.568 1.00 74.06 88 SER A CA 1
ATOM 671 C C . SER A 1 88 ? 3.417 -7.945 -5.364 1.00 74.06 88 SER A C 1
ATOM 673 O O . SER A 1 88 ? 4.022 -7.375 -6.264 1.00 74.06 88 SER A O 1
ATOM 675 N N . ASP A 1 89 ? 2.168 -7.618 -5.031 1.00 79.25 89 ASP A N 1
ATOM 676 C CA . ASP A 1 89 ? 1.380 -6.549 -5.639 1.00 79.25 89 ASP A CA 1
ATOM 677 C C . ASP A 1 89 ? 1.543 -5.178 -4.962 1.00 79.25 89 ASP A C 1
ATOM 679 O O . ASP A 1 89 ? 0.968 -4.193 -5.440 1.00 79.25 89 ASP A O 1
ATOM 683 N N . VAL A 1 90 ? 2.344 -5.100 -3.892 1.00 82.44 90 VAL A N 1
ATOM 684 C CA . VAL A 1 90 ? 2.632 -3.876 -3.138 1.00 82.44 90 VAL A CA 1
ATOM 685 C C . VAL A 1 90 ? 4.144 -3.666 -3.039 1.00 82.44 90 VAL A C 1
ATOM 687 O O . VAL A 1 90 ? 4.886 -4.506 -2.540 1.00 82.44 90 VAL A O 1
ATOM 690 N N . TYR A 1 91 ? 4.597 -2.493 -3.459 1.00 81.81 91 TYR A N 1
ATOM 691 C CA . TYR A 1 91 ? 5.945 -1.996 -3.232 1.00 81.81 91 TYR A CA 1
ATOM 692 C C . TYR A 1 91 ? 5.922 -0.931 -2.136 1.00 81.81 91 TYR A C 1
ATOM 694 O O . TYR A 1 91 ? 5.103 -0.009 -2.162 1.00 81.81 91 TYR A O 1
ATOM 702 N N . TYR A 1 92 ? 6.836 -1.056 -1.180 1.00 80.44 92 TYR A N 1
ATOM 703 C CA . TYR A 1 92 ? 7.072 -0.052 -0.151 1.00 80.44 92 TYR A CA 1
ATOM 704 C C . TYR A 1 92 ? 8.569 0.201 -0.045 1.00 80.44 92 TYR A C 1
ATOM 706 O O . TYR A 1 92 ? 9.342 -0.748 0.081 1.00 80.44 92 TYR A O 1
ATOM 714 N N . ASP A 1 93 ? 8.952 1.474 -0.080 1.00 77.94 93 ASP A N 1
ATOM 715 C CA . ASP A 1 93 ? 10.308 1.905 0.230 1.00 77.94 93 ASP A CA 1
ATOM 716 C C . ASP A 1 93 ? 10.359 2.550 1.618 1.00 77.94 93 ASP A C 1
ATOM 718 O O . ASP A 1 93 ? 9.774 3.608 1.876 1.00 77.94 93 ASP A O 1
ATOM 722 N N . LYS A 1 94 ? 11.113 1.914 2.514 1.00 73.69 94 LYS A N 1
ATOM 723 C CA . LYS A 1 94 ? 11.240 2.306 3.922 1.00 73.69 94 LYS A CA 1
ATOM 724 C C . LYS A 1 94 ? 11.894 3.672 4.124 1.00 73.69 94 LYS A C 1
ATOM 726 O O . LYS A 1 94 ? 11.620 4.350 5.121 1.00 73.69 94 LYS A O 1
ATOM 731 N N . HIS A 1 95 ? 12.761 4.074 3.200 1.00 73.12 95 HIS A N 1
ATOM 732 C CA . HIS A 1 95 ? 13.532 5.306 3.310 1.00 73.12 95 HIS A CA 1
ATOM 733 C C . HIS A 1 95 ? 12.698 6.525 2.906 1.00 73.12 95 HIS A C 1
ATOM 735 O O . HIS A 1 95 ? 12.511 7.438 3.719 1.00 73.12 95 HIS A O 1
ATOM 741 N N . SER A 1 96 ? 12.145 6.507 1.692 1.00 72.81 96 SER A N 1
ATOM 742 C CA . SER A 1 96 ? 11.338 7.597 1.132 1.00 72.81 96 SER A CA 1
ATOM 743 C C . SER A 1 96 ? 9.888 7.602 1.621 1.00 72.81 96 SER A C 1
ATOM 745 O O . SER A 1 96 ? 9.225 8.636 1.555 1.00 72.81 96 SER A O 1
ATOM 747 N N . GLY A 1 97 ? 9.375 6.474 2.125 1.00 73.00 97 GLY A N 1
ATOM 748 C CA . GLY A 1 97 ? 7.958 6.329 2.455 1.00 73.00 97 GLY A CA 1
ATOM 749 C C . GLY A 1 97 ? 7.061 6.139 1.226 1.00 73.00 97 GLY A C 1
ATOM 750 O O . GLY A 1 97 ? 5.836 6.231 1.353 1.00 73.00 97 GLY A O 1
ATOM 751 N N . LEU A 1 98 ? 7.650 5.900 0.044 1.00 79.12 98 LEU A N 1
ATOM 752 C CA . LEU A 1 98 ? 6.911 5.594 -1.175 1.00 79.12 98 LEU A CA 1
ATOM 753 C C . LEU A 1 98 ? 6.121 4.306 -0.981 1.00 79.12 98 LEU A C 1
ATOM 755 O O . LEU A 1 98 ? 6.676 3.266 -0.633 1.00 79.12 98 LEU A O 1
ATOM 759 N N . ILE A 1 99 ? 4.837 4.376 -1.309 1.00 81.50 99 ILE A N 1
ATOM 760 C CA . ILE A 1 99 ? 3.984 3.208 -1.450 1.00 81.50 99 ILE A CA 1
ATOM 761 C C . ILE A 1 99 ? 3.435 3.152 -2.871 1.00 81.50 99 ILE A C 1
ATOM 763 O O . ILE A 1 99 ? 2.895 4.135 -3.382 1.00 81.50 99 ILE A O 1
ATOM 767 N N . ALA A 1 100 ? 3.586 2.007 -3.521 1.00 81.44 100 ALA A N 1
ATOM 768 C CA . ALA A 1 100 ? 3.098 1.773 -4.869 1.00 81.44 100 ALA A CA 1
ATOM 769 C C . ALA A 1 100 ? 2.429 0.405 -4.953 1.00 81.44 100 ALA A C 1
ATOM 771 O O . ALA A 1 100 ? 2.805 -0.537 -4.262 1.00 81.44 100 ALA A O 1
ATOM 772 N N . THR A 1 101 ? 1.418 0.295 -5.802 1.00 82.69 101 THR A N 1
ATOM 773 C CA . THR A 1 101 ? 0.699 -0.959 -6.025 1.00 82.69 101 THR A CA 1
ATOM 774 C C . THR A 1 101 ? 0.579 -1.232 -7.514 1.00 82.69 101 THR A C 1
ATOM 776 O O . THR A 1 101 ? 0.512 -0.300 -8.320 1.00 82.69 101 THR A O 1
ATOM 779 N N . ILE A 1 102 ? 0.556 -2.512 -7.886 1.00 78.69 102 ILE A N 1
ATOM 780 C CA . ILE A 1 102 ? 0.566 -2.930 -9.295 1.00 78.69 102 ILE A CA 1
ATOM 781 C C . ILE A 1 102 ? -0.748 -2.566 -10.024 1.00 78.69 102 ILE A C 1
ATOM 783 O O . ILE A 1 102 ? -0.768 -2.505 -11.252 1.00 78.69 102 ILE A O 1
ATOM 787 N N . HIS A 1 103 ? -1.837 -2.274 -9.299 1.00 81.00 103 HIS A N 1
ATOM 788 C CA . HIS A 1 103 ? -3.131 -1.918 -9.889 1.00 81.00 103 HIS A CA 1
ATOM 789 C C . HIS A 1 103 ? -3.893 -0.882 -9.053 1.00 81.00 103 HIS A C 1
ATOM 791 O O . HIS A 1 103 ? -3.957 -0.966 -7.829 1.00 81.00 103 HIS A O 1
ATOM 797 N N . ASP A 1 104 ? -4.575 0.043 -9.727 1.00 79.06 104 ASP A N 1
ATOM 798 C CA . ASP A 1 104 ? -5.474 1.033 -9.113 1.00 79.06 104 ASP A CA 1
ATOM 799 C C . ASP A 1 104 ? -6.726 0.481 -8.401 1.00 79.06 104 ASP A C 1
ATOM 801 O O . ASP A 1 104 ? -7.359 1.201 -7.630 1.00 79.06 104 ASP A O 1
ATOM 805 N N . GLN A 1 105 ? -7.043 -0.804 -8.573 1.00 82.25 105 GLN A N 1
ATOM 806 C CA . GLN A 1 105 ? -8.167 -1.484 -7.925 1.00 82.25 105 GLN A CA 1
ATOM 807 C C . GLN A 1 105 ? -7.822 -2.000 -6.525 1.00 82.25 105 GLN A C 1
ATOM 809 O O . GLN A 1 105 ? -8.653 -2.630 -5.879 1.00 82.25 105 GLN A O 1
ATOM 814 N N . ILE A 1 106 ? -6.608 -1.756 -6.033 1.00 87.31 106 ILE A N 1
ATOM 815 C CA . ILE A 1 106 ? -6.210 -2.141 -4.679 1.00 87.31 106 ILE A CA 1
ATOM 816 C C . ILE A 1 106 ? -6.676 -1.065 -3.690 1.00 87.31 106 ILE A C 1
ATOM 818 O O . ILE A 1 106 ? -6.465 0.128 -3.902 1.00 87.31 106 ILE A O 1
ATOM 822 N N . CYS A 1 107 ? -7.311 -1.472 -2.590 1.00 91.69 107 CYS A N 1
ATOM 823 C CA . CYS A 1 107 ? -7.751 -0.560 -1.531 1.00 91.69 107 CYS A CA 1
ATOM 824 C C . CYS A 1 107 ? -6.574 -0.119 -0.658 1.00 91.69 107 CYS A C 1
ATOM 826 O O . CYS A 1 107 ? -5.969 -0.953 0.014 1.00 91.69 107 CYS A O 1
ATOM 828 N N . MET A 1 108 ? -6.302 1.185 -0.564 1.00 92.19 108 MET A N 1
ATOM 829 C CA . MET A 1 108 ? -5.176 1.660 0.255 1.00 92.19 108 MET A CA 1
ATOM 830 C C . MET A 1 108 ? -5.454 1.588 1.755 1.00 92.19 108 MET A C 1
ATOM 832 O O . MET A 1 108 ? -4.517 1.489 2.543 1.00 92.19 108 MET A O 1
ATOM 836 N N . VAL A 1 109 ? -6.726 1.562 2.159 1.00 93.88 109 VAL A N 1
ATOM 837 C CA . VAL A 1 109 ? -7.119 1.324 3.557 1.00 93.88 109 VAL A CA 1
ATOM 838 C C . VAL A 1 109 ? -6.777 -0.111 3.976 1.00 93.88 109 VAL A C 1
ATOM 840 O O . VAL A 1 109 ? -6.276 -0.343 5.074 1.00 93.88 109 VAL A O 1
ATOM 843 N N . GLU A 1 110 ? -7.000 -1.082 3.084 1.00 91.50 110 GLU A N 1
ATOM 844 C CA . GLU A 1 110 ? -6.640 -2.485 3.317 1.00 91.50 110 GLU A CA 1
ATOM 845 C C . GLU A 1 110 ? -5.125 -2.675 3.321 1.00 91.50 110 GLU A C 1
ATOM 847 O O . GLU A 1 110 ? -4.607 -3.348 4.205 1.00 91.50 110 GLU A O 1
ATOM 852 N N . VAL A 1 111 ? -4.409 -2.003 2.417 1.00 90.38 111 VAL A N 1
ATOM 853 C CA . VAL A 1 111 ? -2.941 -2.000 2.410 1.00 90.38 111 VAL A CA 1
ATOM 854 C C . VAL A 1 111 ? -2.372 -1.383 3.697 1.00 90.38 111 VAL A C 1
ATOM 856 O O . VAL A 1 111 ? -1.461 -1.949 4.297 1.00 90.38 111 VAL A O 1
ATOM 859 N N . ALA A 1 112 ? -2.922 -0.265 4.180 1.00 91.62 112 ALA A N 1
ATOM 860 C CA . ALA A 1 112 ? -2.494 0.344 5.441 1.00 91.62 112 ALA A CA 1
ATOM 861 C C . ALA A 1 112 ? -2.737 -0.585 6.644 1.00 91.62 112 ALA A C 1
ATOM 863 O O . ALA A 1 112 ? -1.871 -0.713 7.510 1.00 91.62 112 ALA A O 1
ATOM 864 N N . LYS A 1 113 ? -3.888 -1.274 6.679 1.00 91.25 113 LYS A N 1
ATOM 865 C CA . LYS A 1 113 ? -4.161 -2.319 7.676 1.00 91.25 113 LYS A CA 1
ATOM 866 C C . LYS A 1 113 ? -3.161 -3.463 7.581 1.00 91.25 113 LYS A C 1
ATOM 868 O O . LYS A 1 113 ? -2.645 -3.888 8.607 1.00 91.25 113 LYS A O 1
ATOM 873 N N . TYR A 1 114 ? -2.908 -3.944 6.369 1.00 87.75 114 TYR A N 1
ATOM 874 C CA . TYR A 1 114 ? -1.979 -5.031 6.109 1.00 87.75 114 TYR A CA 1
ATOM 875 C C . TYR A 1 114 ? -0.616 -4.723 6.734 1.00 87.75 114 TYR A C 1
ATOM 877 O O . TYR A 1 114 ? -0.137 -5.541 7.503 1.00 87.75 114 TYR A O 1
ATOM 885 N N . PHE A 1 115 ? -0.044 -3.528 6.532 1.00 86.19 115 PHE A N 1
ATOM 886 C CA . PHE A 1 115 ? 1.223 -3.152 7.180 1.00 86.19 115 PHE A CA 1
ATOM 887 C C . PHE A 1 115 ? 1.151 -3.199 8.713 1.00 86.19 115 PHE A C 1
ATOM 889 O O . PHE A 1 115 ? 2.048 -3.743 9.355 1.00 86.19 115 PHE A O 1
ATOM 896 N N . LEU A 1 116 ? 0.069 -2.688 9.305 1.00 87.31 116 LEU A N 1
ATOM 897 C CA . LEU A 1 116 ? -0.118 -2.712 10.759 1.00 87.31 116 LEU A CA 1
ATOM 898 C C . LEU A 1 116 ? -0.236 -4.136 11.326 1.00 87.31 116 LEU A C 1
ATOM 900 O O . LEU A 1 116 ? 0.266 -4.377 12.422 1.00 87.31 116 LEU A O 1
ATOM 904 N N . ASP A 1 117 ? -0.855 -5.072 10.594 1.00 85.62 117 ASP A N 1
ATOM 905 C CA . ASP A 1 117 ? -0.996 -6.475 11.018 1.00 85.62 117 ASP A CA 1
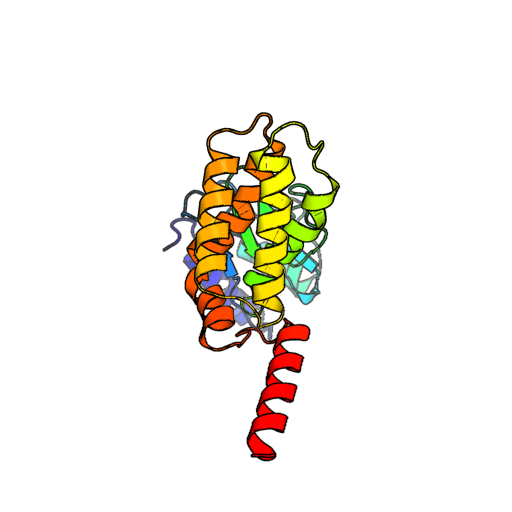ATOM 906 C C . ASP A 1 117 ? 0.379 -7.149 11.239 1.00 85.62 117 ASP A C 1
ATOM 908 O O . ASP A 1 117 ? 0.521 -7.984 12.136 1.00 85.62 117 ASP A O 1
ATOM 912 N N . PHE A 1 118 ? 1.406 -6.780 10.459 1.00 78.44 118 PHE A N 1
ATOM 913 C CA . PHE A 1 118 ? 2.765 -7.313 10.641 1.00 78.44 118 PHE A CA 1
ATOM 914 C C . PHE A 1 118 ? 3.517 -6.614 11.767 1.00 78.44 118 PHE A C 1
ATOM 916 O O . PHE A 1 118 ? 4.172 -7.279 12.568 1.00 78.44 118 PHE A O 1
ATOM 923 N N . GLU A 1 119 ? 3.441 -5.286 11.832 1.00 81.69 119 GLU A N 1
ATOM 924 C CA . GLU A 1 119 ? 4.310 -4.503 12.715 1.00 81.69 119 GLU A CA 1
ATOM 925 C C . GLU A 1 119 ? 3.876 -4.553 14.186 1.00 81.69 119 GLU A C 1
ATOM 927 O O . GLU A 1 119 ? 4.722 -4.470 15.082 1.00 81.69 119 GLU A O 1
ATOM 932 N N . GLU A 1 120 ? 2.581 -4.752 14.471 1.00 78.75 120 GLU A N 1
ATOM 933 C CA . GLU A 1 120 ? 2.072 -4.780 15.851 1.00 78.75 120 GLU A CA 1
ATOM 934 C C . GLU A 1 120 ? 2.823 -5.804 16.722 1.00 78.75 120 GLU A C 1
ATOM 936 O O . GLU A 1 120 ? 3.209 -5.498 17.854 1.00 78.75 120 GLU A O 1
ATOM 941 N N . ASN A 1 121 ? 3.109 -6.988 16.172 1.00 80.81 121 ASN A N 1
ATOM 942 C CA . ASN A 1 121 ? 3.738 -8.094 16.901 1.00 80.81 121 ASN A CA 1
ATOM 943 C C . ASN A 1 121 ? 5.276 -8.063 16.884 1.00 80.81 121 ASN A C 1
ATOM 945 O O . ASN A 1 121 ? 5.914 -8.903 17.518 1.00 80.81 121 ASN A O 1
ATOM 949 N N . VAL A 1 122 ? 5.884 -7.106 16.178 1.00 85.69 122 VAL A N 1
ATOM 950 C CA . VAL A 1 122 ? 7.349 -6.951 16.094 1.00 85.69 122 VAL A CA 1
ATOM 951 C C . VAL A 1 122 ? 7.861 -5.933 17.121 1.00 85.69 122 VAL A C 1
ATOM 953 O O . VAL A 1 122 ? 9.038 -5.943 17.494 1.00 85.69 122 VAL A O 1
ATOM 956 N N . SER A 1 123 ? 6.983 -5.066 17.633 1.00 86.50 123 SER A N 1
ATOM 957 C CA . SER A 1 123 ? 7.349 -4.039 18.608 1.00 86.50 123 SER A CA 1
ATOM 958 C C . SER A 1 123 ? 7.968 -4.622 19.884 1.00 86.50 123 SER A C 1
ATOM 960 O O . SER A 1 123 ? 7.358 -5.407 20.604 1.00 86.50 123 SER A O 1
ATOM 962 N N . CYS A 1 124 ? 9.159 -4.136 20.251 1.00 89.12 124 CYS A N 1
ATOM 963 C CA . CYS A 1 124 ? 9.806 -4.484 21.524 1.00 89.12 124 CYS A CA 1
ATOM 964 C C . CYS A 1 124 ? 9.125 -3.869 22.765 1.00 89.12 124 CYS A C 1
ATOM 966 O O . CYS A 1 124 ? 9.523 -4.149 23.895 1.00 89.12 124 CYS A O 1
ATOM 968 N N . GLY A 1 125 ? 8.156 -2.964 22.576 1.00 88.75 125 GLY A N 1
ATOM 969 C CA . GLY A 1 125 ? 7.357 -2.386 23.658 1.00 88.75 125 GLY A CA 1
ATOM 970 C C . GLY A 1 125 ? 8.066 -1.386 24.588 1.00 88.75 125 GLY A C 1
ATOM 971 O O . GLY A 1 125 ? 7.477 -1.006 25.604 1.00 88.75 125 GLY A O 1
ATOM 972 N N . LYS A 1 126 ? 9.297 -0.948 24.276 1.00 90.75 126 LYS A N 1
ATOM 973 C CA . LYS A 1 126 ? 10.103 -0.059 25.143 1.00 90.75 126 LYS A CA 1
ATOM 974 C C . LYS A 1 126 ? 9.525 1.349 25.297 1.00 90.75 126 LYS A C 1
ATOM 976 O O . LYS A 1 126 ? 9.404 1.835 26.417 1.00 90.75 126 LYS A O 1
ATOM 981 N N . CYS A 1 127 ? 9.163 2.013 24.198 1.00 90.69 127 CYS A N 1
ATOM 982 C CA . CYS A 1 127 ? 8.583 3.354 24.247 1.00 90.69 127 CYS A CA 1
ATOM 983 C C . CYS A 1 127 ? 7.050 3.312 24.194 1.00 90.69 127 CYS A C 1
ATOM 985 O O . CYS A 1 127 ? 6.452 2.563 23.418 1.00 90.69 127 CYS A O 1
ATOM 987 N N . VAL A 1 128 ? 6.416 4.157 25.011 1.00 90.38 128 VAL A N 1
ATOM 988 C CA . VAL A 1 128 ? 4.956 4.313 25.087 1.00 90.38 128 VAL A CA 1
ATOM 989 C C . VAL A 1 128 ? 4.308 4.620 23.730 1.00 90.38 128 VAL A C 1
ATOM 991 O O . VAL A 1 128 ? 3.359 3.905 23.396 1.00 90.38 128 VAL A O 1
ATOM 994 N N . PRO A 1 129 ? 4.794 5.592 22.920 1.00 90.12 129 PRO A N 1
ATOM 995 C CA . PRO A 1 129 ? 4.170 5.881 21.629 1.00 90.12 129 PRO A CA 1
ATOM 996 C C . PRO A 1 129 ? 4.175 4.669 20.696 1.00 90.12 129 PRO A C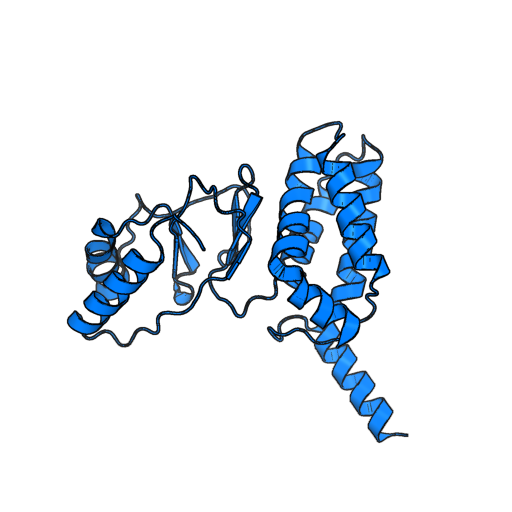 1
ATOM 998 O O . PRO A 1 129 ? 3.186 4.438 20.021 1.00 90.12 129 PRO A O 1
ATOM 1001 N N . CYS A 1 130 ? 5.214 3.830 20.714 1.00 91.00 130 CYS A N 1
ATOM 1002 C CA . CYS A 1 130 ? 5.234 2.618 19.895 1.00 91.00 130 CYS A CA 1
ATOM 1003 C C . CYS A 1 130 ? 4.315 1.524 20.451 1.00 91.00 130 CYS A C 1
ATOM 1005 O O . CYS A 1 130 ? 3.461 1.014 19.732 1.00 91.00 130 CYS A O 1
ATOM 1007 N N . ARG A 1 131 ? 4.450 1.180 21.741 1.00 90.88 131 ARG A N 1
ATOM 1008 C CA . ARG A 1 131 ? 3.707 0.065 22.355 1.00 90.88 131 ARG A CA 1
ATOM 1009 C C . ARG A 1 131 ? 2.196 0.282 22.338 1.00 90.88 131 ARG A C 1
ATOM 1011 O O . ARG A 1 131 ? 1.446 -0.651 22.078 1.00 90.88 131 ARG A O 1
ATOM 1018 N N . LEU A 1 132 ? 1.748 1.489 22.683 1.00 91.81 132 LEU A N 1
ATOM 1019 C CA . LEU A 1 132 ? 0.322 1.809 22.727 1.00 91.81 132 LEU A CA 1
ATOM 1020 C C . LEU A 1 132 ? -0.168 2.364 21.393 1.00 91.81 132 LEU A C 1
ATOM 1022 O O . LEU A 1 132 ? -1.267 2.016 20.973 1.00 91.81 132 LEU A O 1
ATOM 1026 N N . GLY A 1 133 ? 0.631 3.193 20.717 1.00 92.25 133 GLY A N 1
ATOM 1027 C CA . GLY A 1 133 ? 0.228 3.810 19.456 1.00 92.25 133 GLY A CA 1
ATOM 1028 C C . GLY A 1 133 ? 0.012 2.796 18.341 1.00 92.25 133 GLY A C 1
ATOM 1029 O O . GLY A 1 133 ? -0.993 2.909 17.648 1.00 92.25 133 GLY A O 1
ATOM 1030 N N . MET A 1 134 ? 0.853 1.756 18.226 1.00 90.44 134 MET A N 1
ATOM 1031 C CA . MET A 1 134 ? 0.627 0.685 17.241 1.00 90.44 134 MET A CA 1
ATOM 1032 C C . MET A 1 134 ? -0.717 -0.001 17.441 1.00 90.44 134 MET A C 1
ATOM 1034 O O . MET A 1 134 ? -1.529 -0.045 16.520 1.00 90.44 134 MET A O 1
ATOM 1038 N N . LYS A 1 135 ? -0.987 -0.446 18.670 1.00 92.25 135 LYS A N 1
ATOM 1039 C CA . LYS A 1 135 ? -2.245 -1.109 19.011 1.00 92.25 135 LYS A CA 1
ATOM 1040 C C . LYS A 1 135 ? -3.454 -0.211 18.742 1.00 92.25 135 LYS A C 1
ATOM 1042 O O . LYS A 1 135 ? -4.440 -0.649 18.164 1.00 92.25 135 LYS A O 1
ATOM 1047 N N . ARG A 1 136 ? -3.382 1.069 19.126 1.00 94.69 136 ARG A N 1
ATOM 1048 C CA . ARG A 1 136 ? -4.473 2.027 18.882 1.00 94.69 136 ARG A CA 1
ATOM 1049 C C . ARG A 1 136 ? -4.697 2.288 17.395 1.00 94.69 136 ARG A C 1
ATOM 1051 O O . ARG A 1 136 ? -5.847 2.316 16.970 1.00 94.69 136 ARG A O 1
ATOM 1058 N N . MET A 1 137 ? -3.634 2.433 16.605 1.00 94.19 137 MET A N 1
ATOM 1059 C CA . MET A 1 137 ? -3.758 2.569 15.151 1.00 94.19 137 MET A CA 1
ATOM 1060 C C . MET A 1 137 ? -4.379 1.329 14.516 1.00 94.19 137 MET A C 1
ATOM 1062 O O . MET A 1 137 ? -5.270 1.466 13.680 1.00 94.19 137 MET A O 1
ATOM 1066 N N . HIS A 1 138 ? -3.951 0.138 14.936 1.00 93.25 138 HIS A N 1
ATOM 1067 C CA . HIS A 1 138 ? -4.501 -1.129 14.462 1.00 93.25 138 HIS A CA 1
ATOM 1068 C C . HIS A 1 138 ? -5.998 -1.249 14.772 1.00 93.25 138 HIS A C 1
ATOM 1070 O O . HIS A 1 138 ? -6.802 -1.448 13.861 1.00 93.25 138 HIS A O 1
ATOM 1076 N N . GLU A 1 139 ? -6.397 -0.991 16.021 1.00 94.75 139 GLU A N 1
ATOM 1077 C CA . GLU A 1 139 ? -7.800 -0.988 16.450 1.00 94.75 139 GLU A CA 1
ATOM 1078 C C . GLU A 1 139 ? -8.656 -0.008 15.622 1.00 94.75 139 GLU A C 1
ATOM 1080 O O . GLU A 1 139 ? -9.773 -0.345 15.211 1.00 94.75 139 GLU A O 1
ATOM 1085 N N . SER A 1 140 ? -8.146 1.202 15.366 1.00 96.19 140 SER A N 1
ATOM 1086 C CA . SER A 1 140 ? -8.812 2.215 14.534 1.00 96.19 140 SER A CA 1
ATOM 1087 C C . SER A 1 140 ? -8.945 1.757 13.084 1.00 96.19 140 SER A C 1
ATOM 1089 O O . SER A 1 140 ? -10.036 1.810 12.513 1.00 96.19 140 SER A O 1
ATOM 1091 N N . MET A 1 141 ? -7.878 1.208 12.507 1.00 95.00 141 MET A N 1
ATOM 1092 C CA . MET A 1 141 ? -7.896 0.679 11.147 1.00 95.00 141 MET A CA 1
ATOM 1093 C C . MET A 1 141 ? -8.878 -0.491 11.004 1.00 95.00 141 MET A C 1
ATOM 1095 O O . MET A 1 141 ? -9.651 -0.552 10.046 1.00 95.00 141 MET A O 1
ATOM 1099 N N . GLN A 1 142 ? -8.922 -1.385 11.994 1.00 94.44 142 GLN A N 1
ATOM 1100 C CA . GLN A 1 142 ? -9.853 -2.508 12.028 1.00 94.44 142 GLN A CA 1
ATOM 1101 C C . GLN A 1 142 ? -11.310 -2.034 12.086 1.00 94.44 142 GLN A C 1
ATOM 1103 O O . GLN A 1 142 ? -12.171 -2.587 11.395 1.00 94.44 142 GLN A O 1
ATOM 1108 N N . ARG A 1 143 ? -11.615 -0.976 12.851 1.00 95.62 143 ARG A N 1
ATOM 1109 C CA . ARG A 1 143 ? -12.951 -0.358 12.833 1.00 95.62 143 ARG A CA 1
ATOM 1110 C C . ARG A 1 143 ? -13.298 0.184 11.448 1.00 95.62 143 ARG A C 1
ATOM 1112 O O . ARG A 1 143 ? -14.408 -0.067 10.976 1.00 95.62 143 ARG A O 1
ATOM 1119 N N . ILE A 1 144 ? -12.370 0.871 10.783 1.00 96.00 144 ILE A N 1
ATOM 1120 C CA . ILE A 1 144 ? -12.589 1.438 9.443 1.00 96.00 144 ILE A CA 1
ATOM 1121 C C . ILE A 1 144 ? -12.907 0.329 8.428 1.00 96.00 144 ILE A C 1
ATOM 1123 O O . ILE A 1 144 ? -13.959 0.380 7.787 1.00 96.00 144 ILE A O 1
ATOM 1127 N N . VAL A 1 145 ? -12.088 -0.725 8.337 1.00 94.50 145 VAL A N 1
ATOM 1128 C CA . VAL A 1 145 ? -12.304 -1.801 7.345 1.00 94.50 145 VAL A CA 1
ATOM 1129 C C . VAL A 1 145 ? -13.504 -2.707 7.646 1.00 94.50 145 VAL A C 1
ATOM 1131 O O . VAL A 1 145 ? -13.974 -3.405 6.753 1.00 94.50 145 VAL A O 1
ATOM 1134 N N . THR A 1 146 ? -14.022 -2.706 8.879 1.00 93.44 146 THR A N 1
ATOM 1135 C CA . THR A 1 146 ? -15.215 -3.488 9.274 1.00 93.44 146 THR A CA 1
ATOM 1136 C C . THR A 1 146 ? -16.513 -2.672 9.243 1.00 93.44 146 THR A C 1
ATOM 1138 O O . THR A 1 146 ? -17.576 -3.172 9.618 1.00 93.44 146 THR A O 1
ATOM 1141 N N . GLY A 1 147 ? -16.454 -1.406 8.814 1.00 92.62 147 GLY A N 1
ATOM 1142 C CA . GLY A 1 147 ? -17.622 -0.524 8.696 1.00 92.62 147 GLY A CA 1
ATOM 1143 C C . GLY A 1 147 ? -18.058 0.145 9.999 1.00 92.62 147 GLY A C 1
ATOM 1144 O O . GLY A 1 147 ? -19.122 0.762 10.051 1.00 92.62 147 GLY A O 1
ATOM 1145 N N . LYS A 1 148 ? -17.238 0.057 11.049 1.00 94.19 148 LYS A N 1
ATOM 1146 C CA . LYS A 1 148 ? -17.462 0.686 12.361 1.00 94.19 148 LYS A CA 1
ATOM 1147 C C . LYS A 1 148 ? -16.633 1.956 12.579 1.00 94.19 148 LYS A C 1
ATOM 1149 O O . LYS A 1 148 ? -16.726 2.540 13.650 1.00 94.19 148 LYS A O 1
ATOM 1154 N N . GLY A 1 149 ? -15.831 2.358 11.593 1.00 94.62 149 GLY A N 1
ATOM 1155 C CA . GLY A 1 149 ? -14.974 3.539 11.674 1.00 94.62 149 GLY A CA 1
ATOM 1156 C C . GLY A 1 149 ? -15.752 4.852 11.771 1.00 94.62 149 GLY A C 1
ATOM 1157 O O . GLY A 1 149 ? -16.919 4.935 11.379 1.00 94.62 149 GLY A O 1
ATOM 1158 N N . THR A 1 150 ? -15.080 5.872 12.275 1.00 96.25 150 THR A N 1
ATOM 1159 C CA . THR A 1 150 ? -15.568 7.227 12.536 1.00 96.25 150 THR A CA 1
ATOM 1160 C C . THR A 1 150 ? -14.497 8.243 12.142 1.00 96.25 150 THR A C 1
ATOM 1162 O O . THR A 1 150 ? -13.326 7.887 12.032 1.00 96.25 150 THR A O 1
ATOM 1165 N N . GLU A 1 151 ? -14.861 9.518 11.983 1.00 95.31 151 GLU A N 1
ATOM 1166 C CA . GLU A 1 151 ? -13.875 10.585 11.727 1.00 95.31 151 GLU A CA 1
ATOM 1167 C C . GLU A 1 151 ? -12.808 10.653 12.837 1.00 95.31 151 GLU A C 1
ATOM 1169 O O . GLU A 1 151 ? -11.630 10.880 12.571 1.00 95.31 151 GLU A O 1
ATOM 1174 N N . GLY A 1 152 ? -13.197 10.358 14.084 1.00 96.75 152 GLY A N 1
ATOM 1175 C CA . GLY A 1 152 ? -12.271 10.289 15.215 1.00 96.75 152 GLY A CA 1
ATOM 1176 C C . GLY A 1 152 ? -11.177 9.229 15.049 1.00 96.75 152 GLY A C 1
ATOM 1177 O O . GLY A 1 152 ? -10.061 9.434 15.518 1.00 96.75 152 GLY A O 1
ATOM 1178 N N . ASP A 1 153 ? -11.455 8.132 14.336 1.00 96.94 153 ASP A N 1
ATOM 1179 C CA . ASP A 1 153 ? -10.448 7.111 14.030 1.00 96.94 153 ASP A CA 1
ATOM 1180 C C . ASP A 1 153 ? -9.378 7.652 13.078 1.00 96.94 153 ASP A C 1
ATOM 1182 O O . ASP A 1 153 ? -8.191 7.395 13.278 1.00 96.94 153 ASP A O 1
ATOM 1186 N N . LEU A 1 154 ? -9.784 8.433 12.072 1.00 95.75 154 LEU A N 1
ATOM 1187 C CA . LEU A 1 154 ? -8.872 9.019 11.090 1.00 95.75 154 LEU A CA 1
ATOM 1188 C C . LEU A 1 154 ? -7.959 10.072 11.732 1.00 95.75 154 LEU A C 1
ATOM 1190 O O . LEU A 1 154 ? -6.746 10.059 11.508 1.00 95.75 154 LEU A O 1
ATOM 1194 N N . ILE A 1 155 ? -8.530 10.932 12.582 1.00 96.06 155 ILE A N 1
ATOM 1195 C CA . ILE A 1 155 ? -7.782 11.926 13.366 1.00 96.06 155 ILE A CA 1
ATOM 1196 C C . ILE A 1 155 ? -6.763 11.222 14.266 1.00 96.06 155 ILE A C 1
ATOM 1198 O O . ILE A 1 155 ? -5.572 11.532 14.216 1.00 96.06 155 ILE A O 1
ATOM 1202 N N . GLN A 1 156 ? -7.208 10.215 15.022 1.00 96.00 156 GLN A N 1
ATOM 1203 C CA . GLN A 1 156 ? -6.345 9.471 15.933 1.00 96.00 156 GLN A CA 1
ATOM 1204 C C . GLN A 1 156 ? -5.190 8.776 15.200 1.00 96.00 156 GLN A C 1
ATOM 1206 O O . GLN A 1 156 ? -4.059 8.809 15.681 1.00 96.00 156 GLN A O 1
ATOM 1211 N N . ILE A 1 157 ? -5.438 8.162 14.037 1.00 96.25 157 ILE A N 1
ATOM 1212 C CA . ILE A 1 157 ? -4.373 7.537 13.238 1.00 96.25 157 ILE A CA 1
ATOM 1213 C C . ILE A 1 157 ? -3.319 8.578 12.843 1.00 96.25 157 ILE A C 1
ATOM 1215 O O . ILE A 1 157 ? -2.123 8.327 13.006 1.00 96.25 157 ILE A O 1
ATOM 1219 N N . ARG A 1 158 ? -3.745 9.755 12.368 1.00 95.81 158 ARG A N 1
ATOM 1220 C CA . ARG A 1 158 ? -2.835 10.828 11.942 1.00 95.81 158 ARG A CA 1
ATOM 1221 C C . ARG A 1 158 ? -1.981 11.342 13.105 1.00 95.81 158 ARG A C 1
ATOM 1223 O O . ARG A 1 158 ? -0.767 11.476 12.960 1.00 95.81 158 ARG A O 1
ATOM 1230 N N . GLU A 1 159 ? -2.592 11.581 14.262 1.00 95.19 159 GLU A N 1
ATOM 1231 C CA . GLU A 1 159 ? -1.891 12.030 15.471 1.00 95.19 159 GLU A CA 1
ATOM 1232 C C . GLU A 1 159 ? -0.874 10.997 15.969 1.00 95.19 159 GLU A C 1
ATOM 1234 O O . GLU A 1 159 ? 0.274 11.345 16.254 1.00 95.19 159 GLU A O 1
ATOM 1239 N N . LEU A 1 160 ? -1.264 9.720 16.022 1.00 94.81 160 LEU A N 1
ATOM 1240 C CA . LEU A 1 160 ? -0.382 8.635 16.451 1.00 94.81 160 LEU A CA 1
ATOM 1241 C C . LEU A 1 160 ? 0.801 8.452 15.499 1.00 94.81 160 LEU A C 1
ATOM 1243 O O . LEU A 1 160 ? 1.933 8.321 15.967 1.00 94.81 160 LEU A O 1
ATOM 1247 N N . CYS A 1 161 ? 0.562 8.505 14.185 1.00 94.00 161 CYS A N 1
ATOM 1248 C CA . CYS A 1 161 ? 1.631 8.458 13.190 1.00 94.00 161 CYS A CA 1
ATOM 1249 C C . CYS A 1 161 ? 2.637 9.594 13.406 1.00 94.00 161 CYS A C 1
ATOM 1251 O O . CYS A 1 161 ? 3.838 9.347 13.499 1.00 94.00 161 CYS A O 1
ATOM 1253 N N . ASN A 1 162 ? 2.152 10.831 13.537 1.00 93.44 162 ASN A N 1
ATOM 1254 C CA . ASN A 1 162 ? 3.009 11.997 13.744 1.00 93.44 162 ASN A CA 1
ATOM 1255 C C . ASN A 1 162 ? 3.815 11.893 15.046 1.00 93.44 162 ASN A C 1
ATOM 1257 O O . ASN A 1 162 ? 5.016 12.156 15.045 1.00 93.44 162 ASN A O 1
ATOM 1261 N N . ALA A 1 163 ? 3.195 11.446 16.142 1.00 92.12 163 ALA A N 1
ATOM 1262 C CA . ALA A 1 163 ? 3.883 11.250 17.416 1.00 92.12 163 ALA A CA 1
ATOM 1263 C C . ALA A 1 163 ? 4.982 10.174 17.330 1.00 92.12 163 ALA A C 1
ATOM 1265 O O . ALA A 1 163 ? 6.086 10.364 17.844 1.00 92.12 163 ALA A O 1
ATOM 1266 N N . MET A 1 164 ? 4.699 9.054 16.657 1.00 91.12 164 MET A N 1
ATOM 1267 C CA . MET A 1 164 ? 5.657 7.962 16.460 1.00 91.12 164 MET A CA 1
ATOM 1268 C C . MET A 1 164 ? 6.797 8.316 15.499 1.00 91.12 164 MET A C 1
ATOM 1270 O O . MET A 1 164 ? 7.876 7.737 15.610 1.00 91.12 164 MET A O 1
ATOM 1274 N N . ILE A 1 165 ? 6.581 9.257 14.578 1.00 90.00 165 ILE A N 1
ATOM 1275 C CA . ILE A 1 165 ? 7.616 9.771 13.673 1.00 90.00 165 ILE A CA 1
ATOM 1276 C C . ILE A 1 165 ? 8.489 10.818 14.372 1.00 90.00 165 ILE A C 1
ATOM 1278 O O . ILE A 1 165 ? 9.703 10.801 14.195 1.00 90.00 165 ILE A O 1
ATOM 1282 N N . ALA A 1 166 ? 7.895 11.708 15.171 1.00 89.62 166 ALA A N 1
ATOM 1283 C CA . ALA A 1 166 ? 8.602 12.847 15.749 1.00 89.62 166 ALA A CA 1
ATOM 1284 C C . ALA A 1 166 ? 9.562 12.470 16.887 1.00 89.62 166 ALA A C 1
ATOM 1286 O O . ALA A 1 166 ? 10.655 13.025 16.967 1.00 89.62 166 ALA A O 1
ATOM 1287 N N . ILE A 1 167 ? 9.160 11.567 17.793 1.00 83.81 167 ILE A N 1
ATOM 1288 C CA . ILE A 1 167 ? 9.942 11.265 19.008 1.00 83.81 167 ILE A CA 1
ATOM 1289 C C . ILE A 1 167 ? 9.977 9.753 19.308 1.00 83.81 167 ILE A C 1
ATOM 1291 O O . ILE A 1 167 ? 9.514 9.303 20.364 1.00 83.81 167 ILE A O 1
ATOM 1295 N N . PRO A 1 168 ? 10.493 8.910 18.397 1.00 84.25 168 PRO A N 1
ATOM 1296 C CA . PRO A 1 168 ? 10.662 7.500 18.696 1.00 84.25 168 PRO A CA 1
ATOM 1297 C C . PRO A 1 168 ? 11.949 7.236 19.493 1.00 84.25 168 PRO A C 1
ATOM 1299 O O . PRO A 1 168 ? 12.962 7.905 19.329 1.00 84.25 168 PRO A O 1
ATOM 1302 N N . HIS A 1 169 ? 11.942 6.183 20.314 1.00 88.00 169 HIS A N 1
ATOM 1303 C CA . HIS A 1 169 ? 13.168 5.674 20.945 1.00 88.00 169 HIS A CA 1
ATOM 1304 C C . HIS A 1 169 ? 14.070 4.933 19.937 1.00 88.00 169 HIS A C 1
ATOM 1306 O O . HIS A 1 169 ? 15.275 4.815 20.139 1.00 88.00 169 HIS A O 1
ATOM 1312 N N . CYS A 1 170 ? 13.501 4.362 18.875 1.00 89.06 170 CYS A N 1
ATOM 1313 C CA . CYS A 1 170 ? 14.241 3.686 17.810 1.00 89.06 170 CYS A CA 1
ATOM 1314 C C . CYS A 1 170 ? 13.520 3.843 16.467 1.00 89.06 170 CYS A C 1
ATOM 1316 O O . CYS A 1 170 ? 12.319 4.100 16.423 1.00 89.06 170 CYS A O 1
ATOM 1318 N N . GLU A 1 171 ? 14.225 3.611 15.364 1.00 87.81 171 GLU A N 1
ATOM 1319 C CA . GLU A 1 171 ? 13.691 3.818 14.010 1.00 87.81 171 GLU A CA 1
ATOM 1320 C C . GLU A 1 171 ? 12.481 2.940 13.657 1.00 87.81 171 GLU A C 1
ATOM 1322 O O . GLU A 1 171 ? 11.736 3.267 12.733 1.00 87.81 171 GLU A O 1
ATOM 1327 N N . PHE A 1 172 ? 12.243 1.851 14.394 1.00 88.62 172 PHE A N 1
ATOM 1328 C CA . PHE A 1 172 ? 11.118 0.941 14.164 1.00 88.62 172 PHE A CA 1
ATOM 1329 C C . PHE A 1 172 ? 9.768 1.674 14.133 1.00 88.62 172 PHE A C 1
ATOM 1331 O O . PHE A 1 172 ? 8.998 1.527 13.188 1.00 88.62 172 PHE A O 1
ATOM 1338 N N . ALA A 1 173 ? 9.496 2.518 15.133 1.00 88.19 173 ALA A N 1
ATOM 1339 C CA . ALA A 1 173 ? 8.212 3.211 15.246 1.00 88.19 173 ALA A CA 1
ATOM 1340 C C . ALA A 1 173 ? 7.996 4.217 14.102 1.00 88.19 173 ALA A C 1
ATOM 1342 O O . ALA A 1 173 ? 6.912 4.280 13.522 1.00 88.19 173 ALA A O 1
ATOM 1343 N N . MET A 1 174 ? 9.049 4.952 13.739 1.00 87.25 174 MET A N 1
ATOM 1344 C CA . MET A 1 174 ? 9.030 5.874 12.604 1.00 87.25 174 MET A CA 1
ATOM 1345 C C . MET A 1 174 ? 8.766 5.120 11.298 1.00 87.25 174 MET A C 1
ATOM 1347 O O . MET A 1 174 ? 7.878 5.486 10.533 1.00 87.25 174 MET A O 1
ATOM 1351 N N . THR A 1 175 ? 9.523 4.056 11.048 1.00 85.38 175 THR A N 1
ATOM 1352 C CA . THR A 1 175 ? 9.473 3.313 9.782 1.00 85.38 175 THR A CA 1
ATOM 1353 C C . THR A 1 175 ? 8.181 2.517 9.603 1.00 85.38 175 THR A C 1
ATOM 1355 O O . THR A 1 175 ? 7.715 2.402 8.475 1.00 85.38 175 THR A O 1
ATOM 1358 N N . SER A 1 176 ? 7.554 2.071 10.695 1.00 86.06 176 SER A N 1
ATOM 1359 C CA . SER A 1 176 ? 6.237 1.411 10.675 1.00 86.06 176 SER A CA 1
ATOM 1360 C C . SER A 1 176 ? 5.075 2.393 10.469 1.00 86.06 176 SER A C 1
ATOM 1362 O O . SER A 1 176 ? 4.038 2.028 9.923 1.00 86.06 176 SER A O 1
ATOM 1364 N N . SER A 1 177 ? 5.228 3.654 10.894 1.00 89.25 177 SER A N 1
ATOM 1365 C CA . SER A 1 177 ? 4.147 4.656 10.831 1.00 89.25 177 SER A CA 1
ATOM 1366 C C . SER A 1 177 ? 4.106 5.430 9.513 1.00 89.25 177 SER A C 1
ATOM 1368 O O . SER A 1 177 ? 3.038 5.862 9.082 1.00 89.25 177 SER A O 1
ATOM 1370 N N . LYS A 1 178 ? 5.255 5.600 8.845 1.00 87.69 178 LYS A N 1
ATOM 1371 C CA . LYS A 1 178 ? 5.360 6.305 7.555 1.00 87.69 178 LYS A CA 1
ATOM 1372 C C . LYS A 1 178 ? 4.426 5.757 6.453 1.00 87.69 178 LYS A C 1
ATOM 1374 O O . LYS A 1 178 ? 3.751 6.584 5.839 1.00 87.69 178 LYS A O 1
ATOM 1379 N N . PRO A 1 179 ? 4.307 4.430 6.209 1.00 87.31 179 PRO A N 1
ATOM 1380 C CA . PRO A 1 179 ? 3.380 3.896 5.205 1.00 87.31 179 PRO A CA 1
ATOM 1381 C C . PRO A 1 179 ? 1.928 4.257 5.503 1.00 87.31 179 PRO A C 1
ATOM 1383 O O . PRO A 1 179 ? 1.185 4.654 4.609 1.00 87.31 179 PRO A O 1
ATOM 1386 N N . VAL A 1 180 ? 1.528 4.137 6.771 1.00 91.50 180 VAL A N 1
ATOM 1387 C CA . VAL A 1 180 ? 0.156 4.404 7.212 1.00 91.50 180 VAL A CA 1
ATOM 1388 C C . VAL A 1 180 ? -0.165 5.885 7.049 1.00 91.50 180 VAL A C 1
ATOM 1390 O O . VAL A 1 180 ? -1.212 6.230 6.504 1.00 91.50 180 VAL A O 1
ATOM 1393 N N . LEU A 1 181 ? 0.759 6.768 7.438 1.00 91.75 181 LEU A N 1
ATOM 1394 C CA . LEU A 1 181 ? 0.598 8.208 7.255 1.00 91.75 181 LEU A CA 1
ATOM 1395 C C . LEU A 1 181 ? 0.538 8.600 5.776 1.00 91.75 181 LEU A C 1
ATOM 1397 O O . LEU A 1 181 ? -0.291 9.430 5.404 1.00 91.75 181 LEU A O 1
ATOM 1401 N N . SER A 1 182 ? 1.390 8.003 4.940 1.00 89.94 182 SER A N 1
ATOM 1402 C CA . SER A 1 182 ? 1.373 8.197 3.486 1.00 89.94 182 SER A CA 1
ATOM 1403 C C . SER A 1 182 ? 0.025 7.770 2.906 1.00 89.94 182 SER A C 1
ATOM 1405 O O . SER A 1 182 ? -0.612 8.549 2.195 1.00 89.94 182 SER A O 1
ATOM 1407 N N . ALA A 1 183 ? -0.474 6.592 3.300 1.00 91.31 183 ALA A N 1
ATOM 1408 C CA . ALA A 1 183 ? -1.770 6.090 2.868 1.00 91.31 183 ALA A CA 1
ATOM 1409 C C . ALA A 1 183 ? -2.911 7.049 3.249 1.00 91.31 183 ALA A C 1
ATOM 1411 O O . ALA A 1 183 ? -3.709 7.437 2.400 1.00 91.31 183 ALA A O 1
ATOM 1412 N N . VAL A 1 184 ? -2.950 7.486 4.509 1.00 93.38 184 VAL A N 1
ATOM 1413 C CA . VAL A 1 184 ? -3.960 8.423 5.025 1.00 93.38 184 VAL A CA 1
ATOM 1414 C C . VAL A 1 184 ? -3.870 9.800 4.361 1.00 93.38 184 VAL A C 1
ATOM 1416 O O . VAL A 1 184 ? -4.885 10.460 4.183 1.00 93.38 184 VAL A O 1
ATOM 1419 N N . THR A 1 185 ? -2.672 10.254 3.994 1.00 90.94 185 THR A N 1
ATOM 1420 C CA . THR A 1 185 ? -2.462 11.592 3.419 1.00 90.94 185 THR A CA 1
ATOM 1421 C C . THR A 1 185 ? -2.772 11.636 1.929 1.00 90.94 185 THR A C 1
ATOM 1423 O O . THR A 1 185 ? -3.426 12.566 1.471 1.00 90.94 185 THR A O 1
ATOM 1426 N N . HIS A 1 186 ? -2.319 10.642 1.166 1.00 90.38 186 HIS A N 1
ATOM 1427 C CA . HIS A 1 186 ? -2.471 10.634 -0.290 1.00 90.38 186 HIS A CA 1
ATOM 1428 C C . HIS A 1 186 ? -3.770 9.981 -0.766 1.00 90.38 186 HIS A C 1
ATOM 1430 O O . H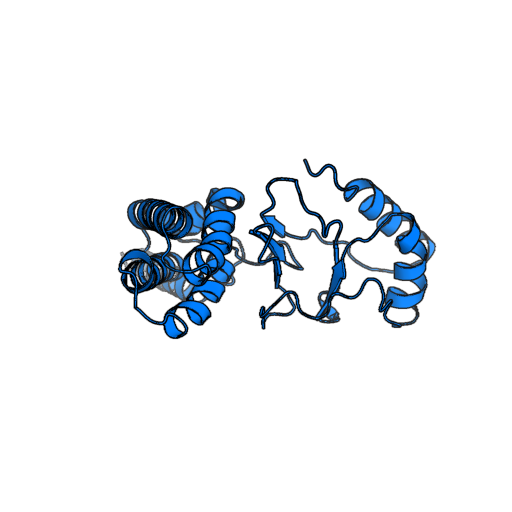IS A 1 186 ? -4.193 10.236 -1.890 1.00 90.38 186 HIS A O 1
ATOM 1436 N N . PHE A 1 187 ? -4.408 9.162 0.071 1.00 93.38 187 PHE A N 1
ATOM 1437 C CA . PHE A 1 187 ? -5.636 8.446 -0.275 1.00 93.38 187 PHE A CA 1
ATOM 1438 C C . PHE A 1 187 ? -6.768 8.718 0.713 1.00 93.38 187 PHE A C 1
ATOM 1440 O O . PHE A 1 187 ? -7.610 7.848 0.930 1.00 93.38 187 PHE A O 1
ATOM 1447 N N . GLU A 1 188 ? -6.800 9.916 1.309 1.00 94.44 188 GLU A N 1
ATOM 1448 C CA . GLU A 1 188 ? -7.816 10.310 2.296 1.00 94.44 188 GLU A CA 1
ATOM 1449 C C . GLU A 1 188 ? -9.246 10.047 1.798 1.00 94.44 188 GLU A C 1
ATOM 1451 O O . GLU A 1 188 ? -10.078 9.553 2.558 1.00 94.44 188 GLU A O 1
ATOM 1456 N N . ASP A 1 189 ? -9.512 10.270 0.509 1.00 94.94 189 ASP A N 1
ATOM 1457 C CA . ASP A 1 189 ? -10.815 10.014 -0.114 1.00 94.94 189 ASP A CA 1
ATOM 1458 C C . ASP A 1 189 ? -11.281 8.560 0.052 1.00 94.94 189 ASP A C 1
ATOM 1460 O O . ASP A 1 189 ? -12.465 8.298 0.275 1.00 94.94 189 ASP A O 1
ATOM 1464 N N . GLU A 1 190 ? -10.361 7.591 0.017 1.00 95.12 190 GLU A N 1
ATOM 1465 C CA . GLU A 1 190 ? -10.706 6.187 0.247 1.00 95.12 190 GLU A CA 1
ATOM 1466 C C . GLU A 1 190 ? -11.030 5.910 1.707 1.00 95.12 190 GLU A C 1
ATOM 1468 O O . GLU A 1 190 ? -11.953 5.142 1.993 1.00 95.12 190 GLU A O 1
ATOM 1473 N N . PHE A 1 191 ? -10.307 6.543 2.634 1.00 96.19 191 PHE A N 1
ATOM 1474 C CA . PHE A 1 191 ? -10.612 6.460 4.060 1.00 96.19 191 PHE A CA 1
ATOM 1475 C C . PHE A 1 191 ? -11.988 7.067 4.346 1.00 96.19 191 PHE A C 1
ATOM 1477 O O . PHE A 1 191 ? -12.810 6.423 5.003 1.00 96.19 191 PHE A O 1
ATOM 1484 N N . ARG A 1 192 ? -12.291 8.239 3.775 1.00 95.94 192 ARG A N 1
ATOM 1485 C CA . ARG A 1 192 ? -13.612 8.877 3.872 1.00 95.94 192 ARG A CA 1
ATOM 1486 C C . ARG A 1 192 ? -14.711 8.015 3.260 1.00 95.94 192 ARG A C 1
ATOM 1488 O O . ARG A 1 192 ? -15.754 7.838 3.880 1.00 95.94 192 ARG A O 1
ATOM 1495 N N . ALA A 1 193 ? -14.476 7.360 2.122 1.00 95.12 193 ALA A N 1
ATOM 1496 C CA . ALA A 1 193 ? -15.442 6.411 1.559 1.00 95.12 193 ALA A CA 1
ATOM 1497 C C . ALA A 1 193 ? -15.757 5.241 2.521 1.00 95.12 193 ALA A C 1
ATOM 1499 O O . ALA A 1 193 ? -16.924 4.862 2.685 1.00 95.12 193 ALA A O 1
ATOM 1500 N N . HIS A 1 194 ? -14.749 4.709 3.224 1.00 95.69 194 HIS A N 1
ATOM 1501 C CA . HIS A 1 194 ? -14.956 3.658 4.229 1.00 95.69 194 HIS A CA 1
ATOM 1502 C C . HIS A 1 194 ? -15.689 4.171 5.478 1.00 95.69 194 HIS A C 1
ATOM 1504 O O . HIS A 1 194 ? -16.479 3.434 6.075 1.00 95.69 194 HIS A O 1
ATOM 1510 N N . ILE A 1 195 ? -15.444 5.419 5.883 1.00 95.94 195 ILE A N 1
ATOM 1511 C CA . ILE A 1 195 ? -16.003 6.012 7.103 1.00 95.94 195 ILE A CA 1
ATOM 1512 C C . ILE A 1 195 ? -17.419 6.547 6.869 1.00 95.94 195 ILE A C 1
ATOM 1514 O O . ILE A 1 195 ? -18.334 6.148 7.591 1.00 95.94 195 ILE A O 1
ATOM 1518 N N . ASP A 1 196 ? -17.620 7.386 5.861 1.00 94.69 196 ASP A N 1
ATOM 1519 C CA . ASP A 1 196 ? -18.863 8.130 5.651 1.00 94.69 196 ASP A CA 1
ATOM 1520 C C . ASP A 1 196 ? -19.883 7.296 4.881 1.00 94.69 196 ASP A C 1
ATOM 1522 O O . ASP A 1 196 ? -21.041 7.156 5.279 1.00 94.69 196 ASP A O 1
ATOM 1526 N N . GLN 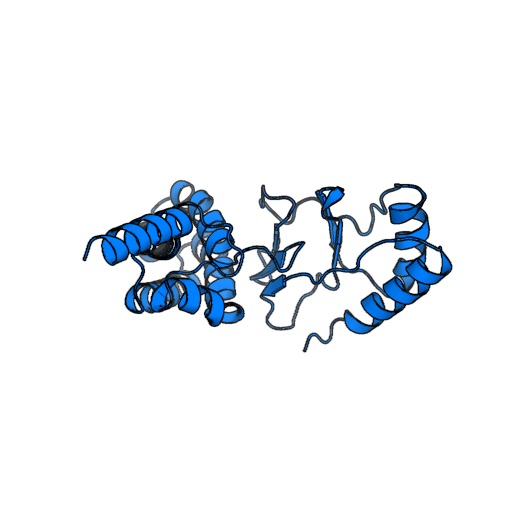A 1 197 ? -19.435 6.682 3.785 1.00 91.81 197 GLN A N 1
ATOM 1527 C CA . GLN A 1 197 ? -20.310 5.934 2.881 1.00 91.81 197 GLN A CA 1
ATOM 1528 C C . GLN A 1 197 ? -20.419 4.458 3.272 1.00 91.81 197 GLN A C 1
ATOM 1530 O O . GLN A 1 197 ? -21.318 3.756 2.807 1.00 91.81 197 GLN A O 1
ATOM 1535 N N . LYS A 1 198 ? -19.520 3.978 4.142 1.00 92.62 198 LYS A N 1
ATOM 1536 C CA . LYS A 1 198 ? -19.364 2.558 4.487 1.00 92.62 198 LYS A CA 1
ATOM 1537 C C . LYS A 1 198 ? -19.134 1.694 3.248 1.00 92.62 198 LYS A C 1
ATOM 1539 O O . LYS A 1 198 ? -19.662 0.585 3.173 1.00 92.62 198 LYS A O 1
ATOM 1544 N N . ILE A 1 199 ? -18.369 2.195 2.274 1.00 91.00 199 ILE A N 1
ATOM 1545 C CA . ILE A 1 199 ? -18.053 1.514 1.012 1.00 91.00 199 ILE A CA 1
ATOM 1546 C C . ILE A 1 199 ? -16.542 1.389 0.834 1.00 91.00 199 ILE A C 1
ATOM 1548 O O . ILE A 1 199 ? -15.794 2.313 1.125 1.00 91.00 199 ILE A O 1
ATOM 1552 N N . CYS A 1 200 ? -16.105 0.229 0.335 1.00 91.81 200 CYS A N 1
ATOM 1553 C CA . CYS A 1 200 ? -14.760 0.044 -0.196 1.00 91.81 200 CYS A CA 1
ATOM 1554 C C . CYS A 1 200 ? -14.817 0.286 -1.711 1.00 91.81 200 CYS A C 1
ATOM 1556 O O . CYS A 1 200 ? -15.417 -0.545 -2.395 1.00 91.81 200 CYS A O 1
ATOM 1558 N N . PRO A 1 201 ? -14.219 1.368 -2.250 1.00 88.50 201 PRO A N 1
ATOM 1559 C CA . PRO A 1 201 ? -14.260 1.660 -3.689 1.00 88.50 201 PRO A CA 1
ATOM 1560 C C . PRO A 1 201 ? -13.703 0.518 -4.550 1.00 88.50 201 PRO A C 1
ATOM 1562 O O . PRO A 1 201 ? -14.229 0.213 -5.614 1.00 88.50 201 PRO A O 1
ATOM 1565 N N . ALA A 1 202 ? -12.681 -0.160 -4.032 1.00 88.88 202 ALA A N 1
ATOM 1566 C CA . ALA A 1 202 ? -12.042 -1.327 -4.631 1.00 88.88 202 ALA A CA 1
ATOM 1567 C C . ALA A 1 202 ? -12.821 -2.646 -4.444 1.00 88.88 202 ALA A C 1
ATOM 1569 O O . ALA A 1 202 ? -12.515 -3.644 -5.087 1.00 88.88 202 ALA A O 1
ATOM 1570 N N . GLY A 1 203 ? -13.794 -2.700 -3.527 1.00 87.06 203 GLY A N 1
ATOM 1571 C CA . GLY A 1 203 ? -14.570 -3.914 -3.258 1.00 87.06 203 GLY A CA 1
ATOM 1572 C C . GLY A 1 203 ? -13.785 -5.079 -2.634 1.00 87.06 203 GLY A C 1
ATOM 1573 O O . GLY A 1 203 ? -14.264 -6.208 -2.662 1.00 87.06 203 GLY A O 1
ATOM 1574 N N . VAL A 1 204 ? -12.603 -4.844 -2.057 1.00 87.69 204 VAL A N 1
ATOM 1575 C CA . VAL A 1 204 ? -11.750 -5.917 -1.495 1.00 87.69 204 VAL A CA 1
ATOM 1576 C C . VAL A 1 204 ? -11.981 -6.180 0.001 1.00 87.69 204 VAL A C 1
ATOM 1578 O O . VAL A 1 204 ? -11.747 -7.290 0.481 1.00 87.69 204 VAL A O 1
ATOM 1581 N N . CYS A 1 205 ? -12.487 -5.196 0.756 1.00 89.75 205 CYS A N 1
ATOM 1582 C CA . CYS A 1 205 ? -12.732 -5.318 2.200 1.00 89.75 205 CYS A CA 1
ATOM 1583 C C . CYS A 1 205 ? -13.964 -6.200 2.494 1.00 89.75 205 CYS A C 1
ATOM 1585 O O . CYS A 1 205 ? -15.089 -5.701 2.581 1.00 89.75 205 CYS A O 1
ATOM 1587 N N . LYS A 1 206 ? -13.754 -7.514 2.670 1.00 88.19 206 LYS A N 1
ATOM 1588 C CA . LYS A 1 206 ? -14.817 -8.523 2.878 1.00 88.19 206 LYS A CA 1
ATOM 1589 C C . LYS A 1 206 ? -15.787 -8.165 4.008 1.00 88.19 206 LYS A C 1
ATOM 1591 O O . LYS A 1 206 ? -16.998 -8.185 3.798 1.00 88.19 206 LYS A O 1
ATOM 1596 N N . ASP A 1 207 ? -15.266 -7.779 5.171 1.00 89.94 207 ASP A N 1
ATOM 1597 C CA . ASP A 1 207 ? -16.089 -7.457 6.343 1.00 89.94 207 ASP A CA 1
ATOM 1598 C C . ASP A 1 207 ? -16.994 -6.242 6.102 1.00 89.94 207 ASP A C 1
ATOM 1600 O O . ASP A 1 207 ? -18.151 -6.226 6.532 1.00 89.94 207 ASP A O 1
ATOM 1604 N N . LEU A 1 208 ? -16.505 -5.241 5.362 1.00 90.44 208 LEU A N 1
ATOM 1605 C CA . LEU A 1 208 ? -17.302 -4.077 4.983 1.00 90.44 208 LEU A CA 1
ATOM 1606 C C . LEU A 1 208 ? -18.421 -4.457 4.010 1.00 90.44 208 LEU A C 1
ATOM 1608 O O . LEU A 1 208 ? -19.561 -4.023 4.176 1.00 90.44 208 LEU A O 1
ATOM 1612 N N . LEU A 1 209 ? -18.129 -5.313 3.028 1.00 88.69 209 LEU A N 1
ATOM 1613 C CA . LEU A 1 209 ? -19.144 -5.828 2.106 1.00 88.69 209 LEU A CA 1
ATOM 1614 C C . LEU A 1 209 ? -20.228 -6.623 2.845 1.00 88.69 209 LEU A C 1
ATOM 1616 O O . LEU A 1 209 ? -21.421 -6.490 2.558 1.00 88.69 209 LEU A O 1
ATOM 1620 N N . GLU A 1 210 ? -19.848 -7.440 3.826 1.00 88.12 210 GLU A N 1
ATOM 1621 C CA . GLU A 1 210 ? -20.818 -8.129 4.676 1.00 88.12 210 GLU A CA 1
ATOM 1622 C C . GLU A 1 210 ? -21.647 -7.164 5.524 1.00 88.12 210 GLU A C 1
ATOM 1624 O O . GLU A 1 210 ? -22.863 -7.342 5.659 1.00 88.12 210 GLU A O 1
ATOM 1629 N N . TYR A 1 211 ? -21.008 -6.141 6.093 1.00 87.19 211 TYR A N 1
ATOM 1630 C CA . TYR A 1 211 ? -21.682 -5.095 6.853 1.00 87.19 211 TYR A CA 1
ATOM 1631 C C . TYR A 1 211 ? -22.770 -4.422 6.005 1.00 87.19 211 TYR A C 1
ATOM 1633 O O . TYR A 1 211 ? -23.919 -4.314 6.442 1.00 87.19 211 TYR A O 1
ATOM 1641 N N . GLN A 1 212 ? -22.455 -4.062 4.759 1.00 85.81 212 GLN A N 1
ATOM 1642 C CA . GLN A 1 212 ? -23.417 -3.488 3.815 1.00 85.81 212 GLN A CA 1
ATOM 1643 C C . GLN A 1 212 ? -24.591 -4.424 3.531 1.00 85.81 212 GLN A C 1
ATOM 1645 O O . GLN A 1 212 ? -25.746 -4.001 3.615 1.00 85.81 212 GLN A O 1
ATOM 1650 N N . LYS A 1 213 ? -24.323 -5.706 3.242 1.00 86.38 213 LYS A N 1
ATOM 1651 C CA . LYS A 1 213 ? -25.375 -6.710 3.004 1.00 86.38 213 LYS A CA 1
ATOM 1652 C C . LYS A 1 213 ? -26.327 -6.805 4.199 1.00 86.38 213 LYS A C 1
ATOM 1654 O O . LYS A 1 213 ? -27.551 -6.800 4.029 1.00 86.38 213 LYS A O 1
ATOM 1659 N N . LYS A 1 214 ? -25.784 -6.830 5.422 1.00 86.00 214 LYS A N 1
ATOM 1660 C CA . LYS A 1 214 ? -26.567 -6.845 6.670 1.00 86.00 214 LYS A CA 1
ATOM 1661 C C . LYS A 1 214 ? -27.418 -5.576 6.823 1.00 86.00 214 LYS A C 1
ATOM 1663 O O . LYS A 1 214 ? -28.598 -5.683 7.160 1.00 86.00 214 LYS A O 1
ATOM 1668 N N . GLN A 1 215 ? -26.873 -4.394 6.528 1.00 82.06 215 GLN A N 1
ATOM 1669 C CA . GLN A 1 215 ? -27.620 -3.128 6.584 1.00 82.06 215 GLN A CA 1
ATOM 1670 C C . GLN A 1 215 ? -28.733 -3.046 5.530 1.00 82.06 215 GLN A C 1
ATOM 1672 O O . GLN A 1 215 ? -29.860 -2.667 5.854 1.00 82.06 215 GLN A O 1
ATOM 1677 N N . ALA A 1 216 ? -28.463 -3.469 4.293 1.00 81.81 216 ALA A N 1
ATOM 1678 C CA . ALA A 1 216 ? -29.459 -3.529 3.224 1.00 81.81 216 ALA A CA 1
ATOM 1679 C C . ALA A 1 216 ? -30.620 -4.472 3.583 1.00 81.81 216 ALA A C 1
ATOM 1681 O O . ALA A 1 216 ? -31.787 -4.144 3.372 1.00 81.81 216 ALA A O 1
ATOM 1682 N N . THR A 1 217 ? -30.310 -5.613 4.204 1.00 80.56 217 THR A N 1
ATOM 1683 C CA . THR A 1 217 ? -31.313 -6.584 4.669 1.00 80.56 217 THR A CA 1
ATOM 1684 C C . THR A 1 217 ? -32.179 -6.005 5.790 1.00 80.56 217 THR A C 1
ATOM 1686 O O . THR A 1 217 ? -33.392 -6.196 5.794 1.00 80.56 217 THR A O 1
ATOM 1689 N N . ARG A 1 218 ? -31.582 -5.258 6.730 1.00 78.56 218 ARG A N 1
ATOM 1690 C CA . ARG A 1 218 ? -32.310 -4.569 7.811 1.00 78.56 218 ARG A CA 1
ATOM 1691 C C . ARG A 1 218 ? -33.233 -3.471 7.286 1.00 78.56 218 ARG A C 1
ATOM 1693 O O . ARG A 1 218 ? -34.339 -3.344 7.795 1.00 78.56 218 ARG A O 1
ATOM 1700 N N . ARG A 1 219 ? -32.807 -2.713 6.268 1.00 74.38 219 ARG A N 1
ATOM 1701 C CA . ARG A 1 219 ? -33.636 -1.677 5.627 1.00 74.38 219 ARG A CA 1
ATOM 1702 C C . ARG A 1 219 ? -34.842 -2.257 4.890 1.00 74.38 219 ARG A C 1
ATOM 1704 O O . ARG A 1 219 ? -35.897 -1.662 4.968 1.00 74.38 219 ARG A O 1
ATOM 1711 N N . LYS A 1 220 ? -34.710 -3.419 4.237 1.00 70.44 220 LYS A N 1
ATOM 1712 C CA . LYS A 1 220 ? -35.838 -4.105 3.571 1.00 70.44 220 LYS A CA 1
ATOM 1713 C C . LYS A 1 220 ? -36.865 -4.716 4.534 1.00 70.44 220 LYS A C 1
ATOM 1715 O O . LYS A 1 220 ? -37.948 -5.082 4.099 1.00 70.44 220 LYS A O 1
ATOM 1720 N N . LYS A 1 221 ? -36.497 -4.909 5.805 1.00 65.56 221 LYS A N 1
ATOM 1721 C CA . LYS A 1 221 ? -37.377 -5.454 6.854 1.00 65.56 221 LYS A CA 1
ATOM 1722 C C . LYS A 1 221 ? -38.102 -4.372 7.666 1.00 65.56 221 LYS A C 1
ATOM 1724 O O . LYS A 1 221 ? -38.933 -4.731 8.494 1.00 65.56 221 LYS A O 1
ATOM 1729 N N . LYS A 1 222 ? -37.735 -3.102 7.491 1.00 54.72 222 LYS A N 1
ATOM 1730 C CA . LYS A 1 222 ? -38.439 -1.942 8.047 1.00 54.72 222 LYS A CA 1
ATOM 1731 C C . LYS A 1 222 ? -39.386 -1.387 6.998 1.00 54.72 222 LYS A C 1
ATOM 1733 O O . LYS A 1 222 ? -40.427 -0.857 7.427 1.00 54.72 222 LYS A O 1
#